Protein 2XHS (pdb70)

Structure (mmCIF, N/CA/C/O backbone):
data_2XHS
#
_entry.id   2XHS
#
_cell.length_a   97.931
_cell.length_b   97.931
_cell.length_c   123.466
_cell.angle_alpha   90.00
_cell.angle_beta   90.00
_cell.angle_gamma   120.00
#
_symmetry.space_group_name_H-M   'P 31 2 1'
#
loop_
_entity.id
_entity.type
_entity.pdbx_description
1 polymer 'NUCLEAR HORMONE RECEPTOR FTZ-F1'
2 polymer 'SEGMENTATION PROTEIN FUSHI TARAZU'
3 water water
#
loop_
_atom_site.group_PDB
_atom_site.id
_atom_site.type_symbol
_atom_site.label_atom_id
_atom_site.label_alt_id
_atom_site.label_comp_id
_atom_site.label_asym_id
_atom_site.label_entity_id
_atom_site.label_seq_id
_atom_site.pdbx_PDB_ins_code
_atom_site.Cartn_x
_atom_site.Cartn_y
_atom_site.Cartn_z
_atom_site.occupancy
_atom_site.B_iso_or_equiv
_atom_site.auth_seq_id
_atom_site.auth_comp_id
_atom_site.auth_asym_id
_atom_site.auth_atom_id
_atom_site.pdbx_PDB_model_num
ATOM 1 N N . GLY A 1 1 ? 42.015 1.435 35.668 1.00 58.46 783 GLY A N 1
ATOM 2 C CA . GLY A 1 1 ? 42.033 2.516 34.700 1.00 57.46 783 GLY A CA 1
ATOM 3 C C . GLY A 1 1 ? 42.067 3.850 35.379 1.00 55.03 783 GLY A C 1
ATOM 4 O O . GLY A 1 1 ? 42.634 4.781 34.879 1.00 55.40 783 GLY A O 1
ATOM 5 N N . SER A 1 2 ? 41.406 3.925 36.513 1.00 52.22 784 SER A N 1
ATOM 6 C CA . SER A 1 2 ? 41.440 5.096 37.329 1.00 49.59 784 SER A CA 1
ATOM 7 C C . SER A 1 2 ? 42.825 5.316 37.877 1.00 49.19 784 SER A C 1
ATOM 8 O O . SER A 1 2 ? 43.345 6.399 37.829 1.00 48.99 784 SER A O 1
ATOM 11 N N . HIS A 1 3 ? 43.419 4.254 38.384 1.00 47.50 785 HIS A N 1
ATOM 12 C CA . HIS A 1 3 ? 44.762 4.273 38.901 1.00 46.42 785 HIS A CA 1
ATOM 13 C C . HIS A 1 3 ? 45.718 3.959 37.791 1.00 47.99 785 HIS A C 1
ATOM 14 O O . HIS A 1 3 ? 46.897 3.839 37.991 1.00 46.92 785 HIS A O 1
ATOM 29 N N . LEU A 1 5 ? 46.595 4.590 33.373 1.00 51.08 787 LEU A N 1
ATOM 30 C CA . LEU A 1 5 ? 46.441 5.493 32.270 1.00 50.61 787 LEU A CA 1
ATOM 31 C C . LEU A 1 5 ? 45.422 4.949 31.304 1.00 52.80 787 LEU A C 1
ATOM 32 O O . LEU A 1 5 ? 45.343 3.765 31.094 1.00 53.10 787 LEU A O 1
ATOM 37 N N . GLU A 1 6 ? 44.639 5.840 30.729 1.00 54.82 788 GLU A N 1
ATOM 38 C CA . GLU A 1 6 ? 43.509 5.470 29.918 1.00 56.62 788 GLU A CA 1
ATOM 39 C C . GLU A 1 6 ? 43.786 4.821 28.576 1.00 58.15 788 GLU A C 1
ATOM 40 O O . GLU A 1 6 ? 43.359 3.698 28.329 1.00 60.26 788 GLU A O 1
ATOM 46 N N . ASP A 1 7 ? 44.483 5.491 27.695 1.00 56.87 789 ASP A N 1
ATOM 47 C CA . ASP A 1 7 ? 44.686 4.885 26.412 1.00 57.18 789 ASP A CA 1
ATOM 48 C C . ASP A 1 7 ? 46.137 4.929 26.080 1.00 56.34 789 ASP A C 1
ATOM 49 O O . ASP A 1 7 ? 46.560 5.626 25.207 1.00 57.53 789 ASP A O 1
ATOM 54 N N . PRO A 1 8 ? 46.898 4.084 26.752 1.00 54.65 790 PRO A N 1
ATOM 55 C CA . PRO A 1 8 ? 48.333 4.271 26.880 1.00 53.65 790 PRO A CA 1
ATOM 56 C C . PRO A 1 8 ? 48.852 4.475 25.488 1.00 53.32 790 PRO A C 1
ATOM 57 O O . PRO A 1 8 ? 49.875 5.133 25.297 1.00 55.09 790 PRO A O 1
ATOM 61 N N . LEU A 1 9 ? 48.153 3.917 24.515 1.00 52.03 791 LEU A N 1
ATOM 62 C CA . LEU A 1 9 ? 48.601 4.079 23.163 1.00 52.73 791 LEU A CA 1
ATOM 63 C C . LEU A 1 9 ? 48.590 5.527 22.765 1.00 53.17 791 LEU A C 1
ATOM 64 O O . LEU A 1 9 ? 49.388 5.961 21.986 1.00 53.44 791 LEU A O 1
ATOM 69 N N . ARG A 1 10 ? 47.666 6.271 23.298 1.00 53.77 792 ARG A N 1
ATOM 70 C CA . ARG A 1 10 ? 47.529 7.663 22.953 1.00 53.17 792 ARG A CA 1
ATOM 71 C C . ARG A 1 10 ? 48.070 8.692 23.919 1.00 52.11 792 ARG A C 1
ATOM 72 O O . ARG A 1 10 ? 47.740 9.824 23.812 1.00 53.12 792 ARG A O 1
ATOM 80 N N . VAL A 1 11 ? 48.882 8.302 24.863 1.00 50.37 793 VAL A N 1
ATOM 81 C CA . VAL A 1 11 ? 49.421 9.194 25.856 1.00 49.83 793 VAL A CA 1
ATOM 82 C C . VAL A 1 11 ? 50.787 9.722 25.502 1.00 50.10 793 VAL A C 1
ATOM 83 O O . VAL A 1 11 ? 51.577 9.041 24.912 1.00 51.11 793 VAL A O 1
ATOM 87 N N . SER A 1 12 ? 51.061 10.953 25.881 1.00 50.26 794 SER A N 1
ATOM 88 C CA . SER A 1 12 ? 52.341 11.546 25.626 1.00 50.62 794 SER A CA 1
ATOM 89 C C . SER A 1 12 ? 53.369 10.911 26.469 1.00 50.96 794 SER A C 1
ATOM 90 O O . SER A 1 12 ? 53.091 10.362 27.481 1.00 51.61 794 SER A O 1
ATOM 93 N N . PRO A 1 13 ? 54.580 10.984 26.004 1.00 51.76 795 PRO A N 1
ATOM 94 C CA . PRO A 1 13 ? 55.720 10.441 26.688 1.00 52.35 795 PRO A CA 1
ATOM 95 C C . PRO A 1 13 ? 55.953 11.143 27.980 1.00 53.76 795 PRO A C 1
ATOM 96 O O . PRO A 1 13 ? 56.410 10.543 28.916 1.00 55.08 795 PRO A O 1
ATOM 108 N N . ILE A 1 15 ? 53.924 12.501 30.021 1.00 48.92 797 ILE A N 1
ATOM 109 C CA . ILE A 1 15 ? 53.026 11.967 30.993 1.00 46.41 797 ILE A CA 1
ATOM 110 C C . ILE A 1 15 ? 53.361 10.579 31.424 1.00 45.86 797 ILE A C 1
ATOM 111 O O . ILE A 1 15 ? 53.182 10.215 32.549 1.00 45.80 797 ILE A O 1
ATOM 116 N N . ARG A 1 16 ? 53.831 9.778 30.509 1.00 45.74 798 ARG A N 1
ATOM 117 C CA . ARG A 1 16 ? 54.186 8.456 30.859 1.00 46.13 798 ARG A CA 1
ATOM 118 C C . ARG A 1 16 ? 55.299 8.560 31.824 1.00 47.52 798 ARG A C 1
ATOM 119 O O . ARG A 1 16 ? 55.374 7.812 32.751 1.00 47.95 798 ARG A O 1
ATOM 127 N N . GLU A 1 17 ? 56.207 9.471 31.564 1.00 48.84 799 GLU A N 1
ATOM 128 C CA . GLU A 1 17 ? 57.363 9.680 32.405 1.00 51.52 799 GLU A CA 1
ATOM 129 C C . GLU A 1 17 ? 57.022 10.162 33.774 1.00 50.89 799 GLU A C 1
ATOM 130 O O . GLU A 1 17 ? 57.680 9.846 34.714 1.00 50.87 799 GLU A O 1
ATOM 136 N N . PHE A 1 18 ? 56.013 10.991 33.863 1.00 50.26 800 PHE A N 1
ATOM 137 C CA . PHE A 1 18 ? 55.517 11.442 35.115 1.00 49.73 800 PHE A CA 1
ATOM 138 C C . PHE A 1 18 ? 54.942 10.311 35.894 1.00 50.21 800 PHE A C 1
ATOM 139 O O . PHE A 1 18 ? 55.108 10.212 37.064 1.00 50.71 800 PHE A O 1
ATOM 147 N N . VAL A 1 19 ? 54.223 9.450 35.244 1.00 50.70 801 VAL A N 1
ATOM 148 C CA . VAL A 1 19 ? 53.636 8.383 35.988 1.00 51.73 801 VAL A CA 1
ATOM 149 C C . VAL A 1 19 ? 54.683 7.425 36.448 1.00 54.40 801 VAL A C 1
ATOM 150 O O . VAL A 1 19 ? 54.445 6.589 37.262 1.00 55.49 801 VAL A O 1
ATOM 154 N N . GLN A 1 20 ? 55.842 7.533 35.856 1.00 57.77 802 GLN A N 1
ATOM 155 C CA . GLN A 1 20 ? 56.983 6.733 36.190 1.00 60.75 802 GLN A CA 1
ATOM 156 C C . GLN A 1 20 ? 57.486 7.023 37.558 1.00 61.37 802 GLN A C 1
ATOM 157 O O . GLN A 1 20 ? 58.001 6.180 38.239 1.00 62.48 802 GLN A O 1
ATOM 163 N N . SER A 1 21 ? 57.335 8.260 37.944 1.00 61.78 803 SER A N 1
ATOM 164 C CA . SER A 1 21 ? 57.916 8.770 39.139 1.00 62.13 803 SER A CA 1
ATOM 165 C C . SER A 1 21 ? 57.104 8.466 40.342 1.00 61.96 803 SER A C 1
ATOM 166 O O . SER A 1 21 ? 57.488 8.757 41.437 1.00 62.65 803 SER A O 1
ATOM 169 N N . ILE A 1 22 ? 55.988 7.817 40.150 1.00 61.94 804 ILE A N 1
ATOM 170 C CA . ILE A 1 22 ? 55.150 7.503 41.260 1.00 61.54 804 ILE A CA 1
ATOM 171 C C . ILE A 1 22 ? 55.236 6.054 41.613 1.00 62.77 804 ILE A C 1
ATOM 172 O O . ILE A 1 22 ? 55.013 5.209 40.787 1.00 63.99 804 ILE A O 1
ATOM 177 N N . ASP A 1 23 ? 55.559 5.753 42.855 1.00 63.42 805 ASP A N 1
ATOM 178 C CA . ASP A 1 23 ? 55.431 4.406 43.323 1.00 63.79 805 ASP A CA 1
ATOM 179 C C . ASP A 1 23 ? 54.403 4.452 44.412 1.00 63.02 805 ASP A C 1
ATOM 180 O O . ASP A 1 23 ? 54.707 4.788 45.512 1.00 63.23 805 ASP A O 1
ATOM 185 N N . ASP A 1 24 ? 53.171 4.120 44.090 1.00 62.50 806 ASP A N 1
ATOM 186 C CA . ASP A 1 24 ? 52.116 4.115 45.059 1.00 62.04 806 ASP A CA 1
ATOM 187 C C . ASP A 1 24 ? 52.448 3.092 46.085 1.00 62.96 806 ASP A C 1
ATOM 188 O O . ASP A 1 24 ? 52.159 3.248 47.237 1.00 63.67 806 ASP A O 1
ATOM 193 N N . ARG A 1 25 ? 53.040 2.006 45.661 1.00 64.15 807 ARG A N 1
ATOM 194 C CA . ARG A 1 25 ? 53.282 0.936 46.587 1.00 65.64 807 ARG A CA 1
ATOM 195 C C . ARG A 1 25 ? 54.187 1.332 47.711 1.00 63.75 807 ARG A C 1
ATOM 196 O O . ARG A 1 25 ? 53.983 0.952 48.843 1.00 62.33 807 ARG A O 1
ATOM 204 N N . GLU A 1 26 ? 55.210 2.073 47.377 1.00 62.54 808 GLU A N 1
ATOM 205 C CA . GLU A 1 26 ? 56.156 2.497 48.352 1.00 62.56 808 GLU A CA 1
ATOM 206 C C . GLU A 1 26 ? 55.474 3.381 49.349 1.00 61.54 808 GLU A C 1
ATOM 207 O O . GLU A 1 26 ? 55.761 3.345 50.520 1.00 62.19 808 GLU A O 1
ATOM 213 N N . TRP A 1 27 ? 54.571 4.203 48.874 1.00 59.81 809 TRP A N 1
ATOM 214 C CA . TRP A 1 27 ? 53.890 5.096 49.755 1.00 58.39 809 TRP A CA 1
ATOM 215 C C . TRP A 1 27 ? 53.074 4.398 50.779 1.00 57.58 809 TRP A C 1
ATOM 216 O O . TRP A 1 27 ? 53.137 4.721 51.919 1.00 57.49 809 TRP A O 1
ATOM 227 N N . GLN A 1 28 ? 52.242 3.476 50.367 1.00 56.84 810 GLN A N 1
ATOM 228 C CA . GLN A 1 28 ? 51.470 2.712 51.309 1.00 57.10 810 GLN A CA 1
ATOM 229 C C . GLN A 1 28 ? 52.366 1.855 52.156 1.00 56.11 810 GLN A C 1
ATOM 230 O O . GLN A 1 28 ? 52.104 1.637 53.304 1.00 55.85 810 GLN A O 1
ATOM 236 N N . THR A 1 29 ? 53.416 1.323 51.578 1.00 54.65 811 THR A N 1
ATOM 237 C CA . THR A 1 29 ? 54.275 0.492 52.364 1.00 55.33 811 THR A CA 1
ATOM 238 C C . THR A 1 29 ? 54.913 1.277 53.451 1.00 55.56 811 THR A C 1
ATOM 239 O O . THR A 1 29 ? 54.958 0.864 54.577 1.00 55.43 811 THR A O 1
ATOM 243 N N . GLN A 1 30 ? 55.424 2.425 53.091 1.00 56.01 812 GLN A N 1
ATOM 244 C CA . GLN A 1 30 ? 56.085 3.257 54.032 1.00 56.65 812 GLN A CA 1
ATOM 245 C C . GLN A 1 30 ? 55.121 3.641 55.080 1.00 54.89 812 GLN A C 1
ATOM 246 O O . GLN A 1 30 ? 55.488 3.828 56.194 1.00 55.40 812 GLN A O 1
ATOM 252 N N . LEU A 1 31 ? 53.884 3.843 54.714 1.00 53.75 813 LEU A N 1
ATOM 253 C CA . LEU A 1 31 ? 52.950 4.308 55.688 1.00 52.93 813 LEU A CA 1
ATOM 254 C C . LEU A 1 31 ? 52.653 3.348 56.789 1.00 52.36 813 LEU A C 1
ATOM 255 O O . LEU A 1 31 ? 52.717 3.693 57.930 1.00 51.80 813 LEU A O 1
ATOM 260 N N . PHE A 1 32 ? 52.252 2.153 56.441 1.00 52.16 814 PHE A N 1
ATOM 261 C CA . PHE A 1 32 ? 51.949 1.158 57.430 1.00 51.41 814 PHE A CA 1
ATOM 262 C C . PHE A 1 32 ? 53.172 0.678 58.155 1.00 51.23 814 PHE A C 1
ATOM 263 O O . PHE A 1 32 ? 53.104 0.231 59.265 1.00 50.82 814 PHE A O 1
ATOM 271 N N . ALA A 1 33 ? 54.311 0.769 57.517 1.00 51.31 815 ALA A N 1
ATOM 272 C CA . ALA A 1 33 ? 55.521 0.357 58.168 1.00 51.83 815 ALA A CA 1
ATOM 273 C C . ALA A 1 33 ? 55.828 1.208 59.362 1.00 52.85 815 ALA A C 1
ATOM 274 O O . ALA A 1 33 ? 56.209 0.715 60.385 1.00 53.76 815 ALA A O 1
ATOM 276 N N . LEU A 1 34 ? 55.719 2.512 59.203 1.00 53.37 816 LEU A N 1
ATOM 277 C CA . LEU A 1 34 ? 55.944 3.430 60.284 1.00 52.57 816 LEU A CA 1
ATOM 278 C C . LEU A 1 34 ? 54.885 3.208 61.313 1.00 53.13 816 LEU A C 1
ATOM 279 O O . LEU A 1 34 ? 55.147 3.134 62.479 1.00 53.50 816 LEU A O 1
ATOM 284 N N . LEU A 1 35 ? 53.664 3.054 60.872 1.00 53.64 817 LEU A N 1
ATOM 285 C CA . LEU A 1 35 ? 52.589 2.900 61.811 1.00 54.08 817 LEU A CA 1
ATOM 286 C C . LEU A 1 35 ? 52.796 1.670 62.629 1.00 55.85 817 LEU A C 1
ATOM 287 O O . LEU A 1 35 ? 52.520 1.665 63.791 1.00 56.83 817 LEU A O 1
ATOM 292 N N . GLN A 1 36 ? 53.227 0.589 62.021 1.00 57.63 818 GLN A N 1
ATOM 293 C CA . GLN A 1 36 ? 53.494 -0.588 62.805 1.00 58.79 818 GLN A CA 1
ATOM 294 C C . GLN A 1 36 ? 54.647 -0.381 63.719 1.00 58.89 818 GLN A C 1
ATOM 295 O O . GLN A 1 36 ? 54.579 -0.645 64.872 1.00 58.64 818 GLN A O 1
ATOM 301 N N . LYS A 1 37 ? 55.722 0.141 63.210 1.00 60.24 819 LYS A N 1
ATOM 302 C CA . LYS A 1 37 ? 56.876 0.309 64.044 1.00 61.46 819 LYS A CA 1
ATOM 303 C C . LYS A 1 37 ? 56.606 1.227 65.190 1.00 62.27 819 LYS A C 1
ATOM 304 O O . LYS A 1 37 ? 57.113 1.036 66.261 1.00 63.31 819 LYS A O 1
A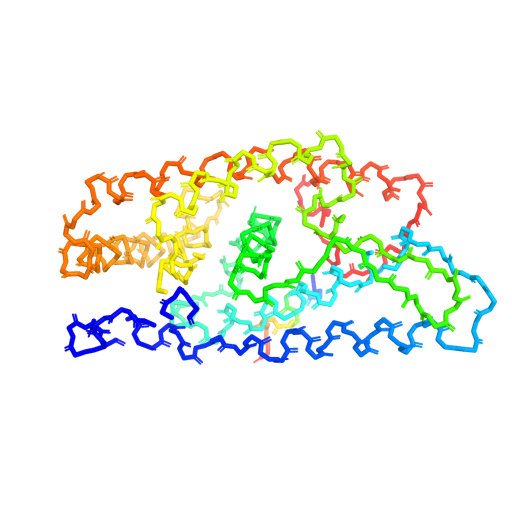TOM 310 N N . GLN A 1 38 ? 55.834 2.257 64.965 1.00 62.92 820 GLN A N 1
ATOM 311 C CA . GLN A 1 38 ? 55.590 3.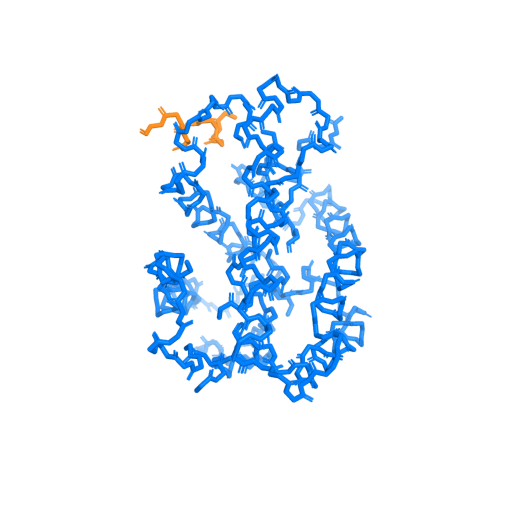190 66.025 1.00 64.54 820 GLN A CA 1
ATOM 312 C C . GLN A 1 38 ? 54.682 2.685 67.086 1.00 67.04 820 GLN A C 1
ATOM 313 O O . GLN A 1 38 ? 54.592 3.261 68.126 1.00 66.59 820 GLN A O 1
ATOM 319 N N . THR A 1 39 ? 53.945 1.640 66.813 1.00 70.92 821 THR A N 1
ATOM 320 C CA . THR A 1 39 ? 52.951 1.247 67.764 1.00 75.19 821 THR A CA 1
ATOM 321 C C . THR A 1 39 ? 53.095 -0.110 68.401 1.00 77.83 821 THR A C 1
ATOM 322 O O . THR A 1 39 ? 52.551 -0.351 69.451 1.00 78.63 821 THR A O 1
ATOM 326 N N . TYR A 1 40 ? 53.795 -1.024 67.775 1.00 81.18 822 TYR A N 1
ATOM 327 C CA . TYR A 1 40 ? 53.856 -2.339 68.367 1.00 84.75 822 TYR A CA 1
ATOM 328 C C . TYR A 1 40 ? 54.581 -2.301 69.687 1.00 85.78 822 TYR A C 1
ATOM 329 O O . TYR A 1 40 ? 55.509 -1.543 69.881 1.00 86.37 822 TYR A O 1
ATOM 338 N N . ASN A 1 41 ? 54.112 -3.100 70.621 1.00 86.47 823 ASN A N 1
ATOM 339 C CA . ASN A 1 41 ? 54.700 -3.125 71.932 1.00 87.09 823 ASN A CA 1
ATOM 340 C C . ASN A 1 41 ? 54.631 -1.798 72.639 1.00 86.20 823 ASN A C 1
ATOM 341 O O . ASN A 1 41 ? 55.517 -1.469 73.389 1.00 86.86 823 ASN A O 1
ATOM 346 N N . GLN A 1 42 ? 53.608 -1.016 72.383 1.00 85.06 824 GLN A N 1
ATOM 347 C CA . GLN A 1 42 ? 53.469 0.228 73.096 1.00 84.08 824 GLN A CA 1
ATOM 348 C C . GLN A 1 42 ? 52.089 0.301 73.654 1.00 83.15 824 GLN A C 1
ATOM 349 O O . GLN A 1 42 ? 51.155 0.110 72.949 1.00 83.69 824 GLN A O 1
ATOM 355 N N . VAL A 1 43 ? 51.939 0.557 74.929 1.00 81.83 825 VAL A N 1
ATOM 356 C CA . VAL A 1 43 ? 50.609 0.581 75.476 1.00 80.63 825 VAL A CA 1
ATOM 357 C C . VAL A 1 43 ? 49.737 1.678 74.911 1.00 79.46 825 VAL A C 1
ATOM 358 O O . VAL A 1 43 ? 48.612 1.452 74.558 1.00 79.52 825 VAL A O 1
ATOM 362 N N . GLU A 1 44 ? 50.227 2.895 74.882 1.00 77.74 826 GLU A N 1
ATOM 363 C CA . GLU A 1 44 ? 49.460 3.958 74.288 1.00 76.47 826 GLU A CA 1
ATOM 364 C C . GLU A 1 44 ? 50.395 4.950 73.702 1.00 74.95 826 GLU A C 1
ATOM 365 O O . GLU A 1 44 ? 51.508 5.080 74.156 1.00 75.46 826 GLU A O 1
ATOM 371 N N . VAL A 1 45 ? 49.927 5.651 72.689 1.00 71.65 827 VAL A N 1
ATOM 372 C CA . VAL A 1 45 ? 50.726 6.584 71.961 1.00 68.25 827 VAL A CA 1
ATOM 373 C C . VAL A 1 45 ? 49.876 7.789 71.751 1.00 66.03 827 VAL A C 1
ATOM 374 O O . VAL A 1 45 ? 48.688 7.706 71.892 1.00 65.67 827 VAL A O 1
ATOM 378 N N . ASP A 1 46 ? 50.484 8.917 71.433 1.00 63.61 828 ASP A N 1
ATOM 379 C CA . ASP A 1 46 ? 49.725 10.114 71.211 1.00 61.16 828 ASP A CA 1
ATOM 380 C C . ASP A 1 46 ? 49.417 10.059 69.774 1.00 58.52 828 ASP A C 1
ATOM 381 O O . ASP A 1 46 ? 50.291 10.075 68.953 1.00 57.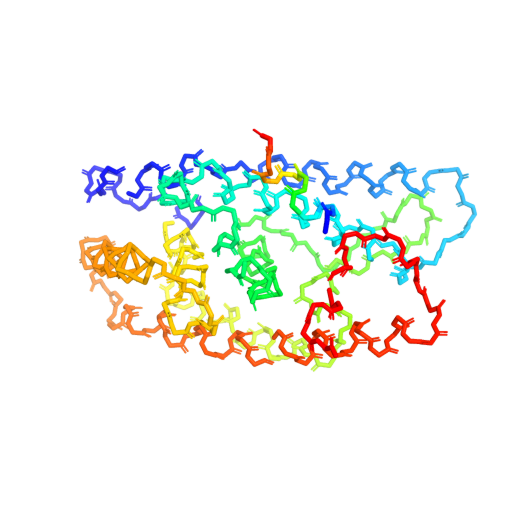44 828 ASP A O 1
ATOM 386 N N . LEU A 1 47 ? 48.147 9.941 69.476 1.00 55.28 829 LEU A N 1
ATOM 387 C CA . LEU A 1 47 ? 47.717 9.810 68.121 1.00 52.20 829 LEU A CA 1
ATOM 388 C C . LEU A 1 47 ? 48.013 11.027 67.314 0.84 51.33 829 LEU A C 1
ATOM 389 O O . LEU A 1 47 ? 48.306 10.917 66.158 0.32 50.48 829 LEU A O 1
ATOM 394 N N . PHE A 1 48 ? 47.905 12.197 67.906 1.00 51.48 830 PHE A N 1
ATOM 395 C CA . PHE A 1 48 ? 48.204 13.385 67.169 1.00 50.99 830 PHE A CA 1
ATOM 396 C C . PHE A 1 48 ? 49.639 13.397 66.803 1.00 51.08 830 PHE A C 1
ATOM 397 O O . PHE A 1 48 ? 49.989 13.733 65.722 1.00 51.45 830 PHE A O 1
ATOM 405 N N . GLU A 1 49 ? 50.493 13.011 67.710 1.00 50.69 831 GLU A N 1
ATOM 406 C CA . GLU A 1 49 ? 51.896 13.020 67.406 1.00 51.55 831 GLU A CA 1
ATOM 407 C C . GLU A 1 49 ? 52.223 12.101 66.283 1.00 51.93 831 GLU A C 1
ATOM 408 O O . GLU A 1 49 ? 53.101 12.378 65.517 1.00 53.17 831 GLU A O 1
ATOM 414 N N . LEU A 1 50 ? 51.549 10.972 66.235 1.00 51.37 832 LEU A N 1
ATOM 415 C CA . LEU A 1 50 ? 51.768 9.964 65.226 1.00 50.09 832 LEU A CA 1
ATOM 416 C C . LEU A 1 50 ? 51.420 10.468 63.864 1.00 50.12 832 LEU A C 1
ATOM 417 O O . LEU A 1 50 ? 52.127 10.264 62.922 1.00 50.43 832 LEU A O 1
ATOM 430 N N . CYS A 1 52 ? 51.563 13.331 62.872 1.00 47.43 834 CYS A N 1
ATOM 431 C CA . CYS A 1 52 ? 52.640 14.227 62.536 1.00 46.82 834 CYS A CA 1
ATOM 432 C C . CYS A 1 52 ? 53.845 13.492 62.071 1.00 46.99 834 CYS A C 1
ATOM 433 O O . CYS A 1 52 ? 54.589 13.985 61.267 1.00 47.66 834 CYS A O 1
ATOM 436 N N . LYS A 1 53 ? 54.072 12.328 62.634 1.00 46.12 835 LYS A N 1
ATOM 437 C CA . LYS A 1 53 ? 55.183 11.519 62.242 1.00 44.95 835 LYS A CA 1
ATOM 438 C C . LYS A 1 53 ? 55.038 11.069 60.837 1.00 43.94 835 LYS A C 1
ATOM 439 O O . LYS A 1 53 ? 55.980 10.995 60.102 1.00 43.22 835 LYS A O 1
ATOM 445 N N . VAL A 1 54 ? 53.826 10.710 60.485 1.00 43.65 836 VAL A N 1
ATOM 446 C CA . VAL A 1 54 ? 53.518 10.266 59.161 1.00 42.58 836 VAL A CA 1
ATOM 447 C C . VAL A 1 54 ? 53.717 11.379 58.202 1.00 42.62 836 VAL A C 1
ATOM 448 O O . VAL A 1 54 ? 54.332 11.215 57.195 1.00 43.81 836 VAL A O 1
ATOM 452 N N . LEU A 1 55 ? 53.203 12.534 58.541 1.00 42.09 837 LEU A N 1
ATOM 453 C CA . LEU A 1 55 ? 53.318 13.697 57.718 1.00 42.52 837 LEU A CA 1
ATOM 454 C C . LEU A 1 55 ? 54.740 14.089 57.550 1.00 43.41 837 LEU A C 1
ATOM 455 O O . LEU A 1 55 ? 55.149 14.501 56.513 1.00 43.30 837 LEU A O 1
ATOM 460 N N . ASP A 1 56 ? 55.510 13.959 58.594 1.00 45.04 838 ASP A N 1
ATOM 461 C CA . ASP A 1 56 ? 56.884 14.295 58.487 1.00 47.79 838 ASP A CA 1
ATOM 462 C C . ASP A 1 56 ? 57.511 13.410 57.460 1.00 48.79 838 ASP A C 1
ATOM 463 O O . ASP A 1 56 ? 58.242 13.850 56.629 1.00 51.02 838 ASP A O 1
ATOM 468 N N . GLN A 1 57 ? 57.229 12.140 57.512 1.00 49.56 839 GLN A N 1
ATOM 469 C CA . GLN A 1 57 ? 57.810 11.227 56.575 1.00 50.36 839 GLN A CA 1
ATOM 470 C C . GLN A 1 57 ? 57.371 11.560 55.193 1.00 49.30 839 GLN A C 1
ATOM 471 O O . GLN A 1 57 ? 58.110 11.465 54.264 1.00 49.36 839 GLN A O 1
ATOM 477 N N . ASN A 1 58 ? 56.130 11.946 55.061 1.00 48.44 840 ASN A N 1
ATOM 478 C CA . ASN A 1 58 ? 55.574 12.215 53.770 1.00 47.13 840 ASN A CA 1
ATOM 479 C C . ASN A 1 58 ? 56.318 13.318 53.140 1.00 46.40 840 ASN A C 1
ATOM 480 O O . ASN A 1 58 ? 56.565 13.329 51.972 1.00 46.17 840 ASN A O 1
ATOM 485 N N . LEU A 1 59 ? 56.669 14.276 53.947 1.00 45.67 841 LEU A N 1
ATOM 486 C CA . LEU A 1 59 ? 57.358 15.418 53.453 1.00 44.80 841 LEU A CA 1
ATOM 487 C C . LEU A 1 59 ? 58.672 15.038 52.888 1.00 45.79 841 LEU A C 1
ATOM 488 O O . LEU A 1 59 ? 59.075 15.556 51.901 1.00 45.45 841 LEU A O 1
ATOM 493 N N . PHE A 1 60 ? 59.363 14.134 53.528 1.00 47.71 842 PHE A N 1
ATOM 494 C CA . PHE A 1 60 ? 60.651 13.743 53.057 1.00 49.86 842 PHE A CA 1
ATOM 495 C C . PHE A 1 60 ? 60.514 13.134 51.718 1.00 50.63 842 PHE A C 1
ATOM 496 O O . PHE A 1 60 ? 61.292 13.369 50.837 1.00 51.96 842 PHE A O 1
ATOM 504 N N . SER A 1 61 ? 59.532 12.286 51.586 1.00 50.41 843 SER A N 1
ATOM 505 C CA . SER A 1 61 ? 59.288 11.642 50.334 1.00 51.31 843 SER A CA 1
ATOM 506 C C . SER A 1 61 ? 58.886 12.642 49.297 1.00 49.61 843 SER A C 1
ATOM 507 O O . SER A 1 61 ? 59.182 12.500 48.154 1.00 50.52 843 SER A O 1
ATOM 510 N N . GLN A 1 62 ? 58.176 13.657 49.713 1.00 48.92 844 GLN A N 1
ATOM 511 C CA . GLN A 1 62 ? 57.742 14.685 48.809 1.00 47.64 844 GLN A CA 1
ATOM 512 C C . GLN A 1 62 ? 58.905 15.411 48.234 1.00 46.05 844 GLN A C 1
ATOM 513 O O . GLN A 1 62 ? 58.955 15.711 47.085 1.00 45.10 844 GLN A O 1
ATOM 519 N N . VAL A 1 63 ? 59.841 15.720 49.084 1.00 45.56 845 VAL A N 1
ATOM 520 C CA . VAL A 1 63 ? 61.041 16.376 48.675 1.00 45.19 845 VAL A CA 1
ATOM 521 C C . VAL A 1 63 ? 61.827 15.495 47.768 1.00 45.75 845 VAL A C 1
ATOM 522 O O . VAL A 1 63 ? 62.406 15.937 46.831 1.00 45.94 845 VAL A O 1
ATOM 526 N N . ASP A 1 64 ? 61.875 14.226 48.066 1.00 46.53 846 ASP A N 1
ATOM 527 C CA . ASP A 1 64 ? 62.647 13.345 47.252 1.00 48.04 846 ASP A CA 1
ATOM 528 C C . ASP A 1 64 ? 62.088 13.315 45.875 1.00 47.77 846 ASP A C 1
ATOM 529 O O . ASP A 1 64 ? 62.809 13.246 44.929 1.00 48.86 846 ASP A O 1
ATOM 534 N N . TRP A 1 65 ? 60.782 13.333 45.762 1.00 46.74 847 TRP A N 1
ATOM 535 C CA . TRP A 1 65 ? 60.141 13.284 44.480 1.00 44.89 847 TRP A CA 1
ATOM 536 C C . TRP A 1 65 ? 60.432 14.478 43.638 1.00 44.25 847 TRP A C 1
ATOM 537 O O . TRP A 1 65 ? 60.688 14.358 42.490 1.00 44.52 847 TRP A O 1
ATOM 548 N N . ALA A 1 66 ? 60.321 15.644 44.219 1.00 44.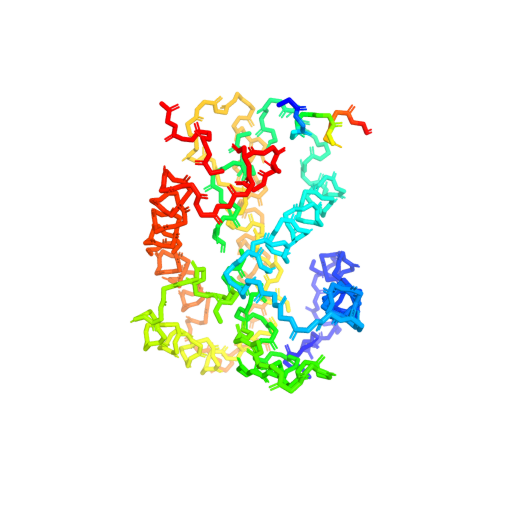48 848 ALA A N 1
ATOM 549 C CA . ALA A 1 66 ? 60.515 16.888 43.526 1.00 45.53 848 ALA A CA 1
ATOM 550 C C . ALA A 1 66 ? 61.924 17.012 43.061 1.00 46.16 848 ALA A C 1
ATOM 551 O O . ALA A 1 66 ? 62.231 17.567 42.038 1.00 44.84 848 ALA A O 1
ATOM 553 N N . ARG A 1 67 ? 62.796 16.476 43.864 1.00 47.74 849 ARG A N 1
ATOM 554 C CA . ARG A 1 67 ? 64.180 16.573 43.595 1.00 50.87 849 ARG A CA 1
ATOM 555 C C . ARG A 1 67 ? 64.555 15.908 42.321 1.00 51.80 849 ARG A C 1
ATOM 556 O O . ARG A 1 67 ? 65.356 16.405 41.589 1.00 52.17 849 ARG A O 1
ATOM 564 N N . ASN A 1 68 ? 63.969 14.766 42.064 1.00 54.21 850 ASN A N 1
ATOM 565 C CA . ASN A 1 68 ? 64.298 13.971 40.920 1.00 56.29 850 ASN A CA 1
ATOM 566 C C . ASN A 1 68 ? 63.477 14.347 39.754 1.00 57.71 850 ASN A C 1
ATOM 567 O O . ASN A 1 68 ? 63.580 13.782 38.704 1.00 58.01 850 ASN A O 1
ATOM 572 N N . THR A 1 69 ? 62.665 15.350 39.952 1.00 59.86 851 THR A N 1
ATOM 573 C CA . THR A 1 69 ? 61.818 15.871 38.926 1.00 62.00 851 THR A CA 1
ATOM 574 C C . THR A 1 69 ? 62.592 16.507 37.829 1.00 63.58 851 THR A C 1
ATOM 575 O O . THR A 1 69 ? 63.629 17.099 38.028 1.00 63.91 851 THR A O 1
ATOM 579 N N . VAL A 1 70 ? 62.067 16.396 36.637 1.00 65.82 852 VAL A N 1
ATOM 580 C CA . VAL A 1 70 ? 62.786 16.890 35.508 1.00 68.18 852 VAL A CA 1
ATOM 581 C C . VAL A 1 70 ? 62.983 18.372 35.620 1.00 69.38 852 VAL A C 1
ATOM 582 O O . VAL A 1 70 ? 64.035 18.881 35.306 1.00 70.27 852 VAL A O 1
ATOM 586 N N . PHE A 1 71 ? 61.950 19.084 36.008 1.00 69.76 853 PHE A N 1
ATOM 587 C CA . PHE A 1 71 ? 62.030 20.519 36.133 1.00 71.03 853 PHE A CA 1
ATOM 588 C C . PHE A 1 71 ? 62.899 21.070 37.226 1.00 70.95 853 PHE A C 1
ATOM 589 O O . PHE A 1 71 ? 63.555 22.062 37.065 1.00 71.02 853 PHE A O 1
ATOM 597 N N . PHE A 1 72 ? 62.873 20.426 38.366 1.00 70.36 854 PHE A N 1
ATOM 598 C CA . PHE A 1 72 ? 63.651 20.866 39.483 1.00 69.72 854 PHE A CA 1
ATOM 599 C C . PHE A 1 72 ? 65.092 20.781 39.158 1.00 71.10 854 PHE A C 1
ATOM 600 O O . PHE A 1 72 ? 65.875 21.556 39.615 1.00 71.91 854 PHE A O 1
ATOM 608 N N . LYS A 1 73 ? 65.445 19.847 38.318 1.00 72.59 855 LYS A N 1
ATOM 609 C CA . LYS A 1 73 ? 66.827 19.592 38.065 1.00 74.81 855 LYS A CA 1
ATOM 610 C C . LYS A 1 73 ? 67.467 20.854 37.562 1.00 74.75 855 LYS A C 1
ATOM 611 O O . LYS A 1 73 ? 68.623 21.127 37.821 1.00 75.65 855 LYS A O 1
ATOM 617 N N . ASP A 1 74 ? 66.696 21.649 36.867 1.00 73.91 856 ASP A N 1
ATOM 618 C CA . ASP A 1 74 ? 67.209 22.821 36.224 1.00 73.25 856 ASP A CA 1
ATOM 619 C C . ASP A 1 74 ? 67.098 23.978 37.140 1.00 72.43 856 ASP A C 1
ATOM 620 O O . ASP A 1 74 ? 67.216 25.105 36.738 1.00 73.20 856 ASP A O 1
ATOM 625 N N . LEU A 1 75 ? 66.907 23.695 38.401 1.00 70.72 857 LEU A N 1
ATOM 626 C CA . LEU A 1 75 ? 66.634 24.739 39.332 1.00 69.20 857 LEU A CA 1
ATOM 627 C C . LEU A 1 75 ? 67.597 24.766 40.464 1.00 69.47 857 LEU A C 1
ATOM 628 O O . LEU A 1 75 ? 68.095 23.747 40.889 1.00 68.02 857 LEU A O 1
ATOM 633 N N . LYS A 1 76 ? 67.845 25.959 40.963 1.00 69.96 858 LYS A N 1
ATOM 634 C CA . LYS A 1 76 ? 68.692 26.116 42.113 1.00 71.26 858 LYS A CA 1
ATOM 635 C C . LYS A 1 76 ? 67.969 25.865 43.400 1.00 69.78 858 LYS A C 1
ATOM 636 O O . LYS A 1 76 ? 66.783 26.015 43.506 1.00 70.33 858 LYS A O 1
ATOM 642 N N . VAL A 1 77 ? 68.721 25.499 44.400 1.00 67.88 859 VAL A N 1
ATOM 643 C CA . VAL A 1 77 ? 68.124 25.073 45.606 1.00 65.83 859 VAL A CA 1
ATOM 644 C C . VAL A 1 77 ? 67.301 26.139 46.198 1.00 65.45 859 VAL A C 1
ATOM 645 O O . VAL A 1 77 ? 66.254 25.884 46.702 1.00 66.64 859 VAL A O 1
ATOM 649 N N . ASP A 1 78 ? 67.747 27.361 46.141 1.00 64.75 860 ASP A N 1
ATOM 650 C CA . ASP A 1 78 ? 67.000 28.368 46.828 1.00 64.51 860 ASP A CA 1
ATOM 651 C C . ASP A 1 78 ? 65.640 28.412 46.245 1.00 62.71 860 ASP A C 1
ATOM 652 O O . ASP A 1 78 ? 64.679 28.580 46.938 1.00 61.67 860 ASP A O 1
ATOM 657 N N . ASP A 1 79 ? 65.574 28.316 44.941 1.00 61.21 861 ASP A N 1
ATOM 658 C CA . ASP A 1 79 ? 64.318 28.318 44.242 1.00 60.53 861 ASP A CA 1
ATOM 659 C C . ASP A 1 79 ? 63.478 27.096 44.524 1.00 58.89 861 ASP A C 1
ATOM 660 O O . ASP A 1 79 ? 62.292 27.179 44.678 1.00 58.04 861 ASP A O 1
ATOM 665 N N . GLN A 1 80 ? 64.109 25.947 44.562 1.00 56.96 862 GLN A N 1
ATOM 666 C CA . GLN A 1 80 ? 63.398 24.741 44.837 1.00 56.28 862 GLN A CA 1
ATOM 667 C C . GLN A 1 80 ? 62.833 24.796 46.208 1.00 56.15 862 GLN A C 1
ATOM 668 O O . GLN A 1 80 ? 61.748 24.381 46.435 1.00 55.74 862 GLN A O 1
ATOM 682 N N . LYS A 1 82 ? 61.865 27.302 47.916 1.00 54.48 864 LYS A N 1
ATOM 683 C CA . LYS A 1 82 ? 60.713 28.149 47.989 1.00 53.89 864 LYS A CA 1
ATOM 684 C C . LYS A 1 82 ? 59.472 27.526 47.441 1.00 51.40 864 LYS A C 1
ATOM 685 O O . LYS A 1 82 ? 58.406 27.748 47.937 1.00 50.03 864 LYS A O 1
ATOM 691 N N . LEU A 1 83 ? 59.610 26.790 46.364 1.00 49.59 865 LEU A N 1
ATOM 692 C CA . LEU A 1 83 ? 58.483 26.138 45.757 1.00 47.40 865 LEU A CA 1
ATOM 693 C C . LEU A 1 83 ? 57.901 25.087 46.629 1.00 46.64 865 LEU A C 1
ATOM 694 O O . LEU A 1 83 ? 56.724 24.973 46.734 1.00 46.78 865 LEU A O 1
ATOM 699 N N . LEU A 1 84 ? 58.753 24.283 47.211 1.00 45.36 866 LEU A N 1
ATOM 700 C CA . LEU A 1 84 ? 58.353 23.250 48.117 1.00 45.69 866 LEU A CA 1
ATOM 701 C C . LEU A 1 84 ? 57.736 23.803 49.359 1.00 46.94 866 LEU A C 1
ATOM 702 O O . LEU A 1 84 ? 56.805 23.267 49.868 1.00 48.02 866 LEU A O 1
ATOM 707 N N . GLN A 1 85 ? 58.280 24.883 49.863 1.00 47.43 867 GLN A N 1
ATOM 708 C CA . GLN A 1 85 ? 57.765 25.504 51.052 1.00 47.91 867 GLN A CA 1
ATOM 709 C C . GLN A 1 85 ? 56.387 26.002 50.857 1.00 48.40 867 GLN A C 1
ATOM 710 O O . GLN A 1 85 ? 55.619 26.028 51.764 1.00 49.11 867 GLN A O 1
ATOM 716 N N . HIS A 1 86 ? 56.095 26.490 49.677 1.00 49.26 868 HIS A N 1
ATOM 717 C CA . HIS A 1 86 ? 54.793 27.020 49.381 1.00 50.61 868 HIS A CA 1
ATOM 718 C C . HIS A 1 86 ? 53.657 26.046 49.352 1.00 51.25 868 HIS A C 1
ATOM 719 O O . HIS A 1 86 ? 52.586 26.324 49.824 1.00 53.62 868 HIS A O 1
ATOM 726 N N . SER A 1 87 ? 53.860 24.915 48.725 1.00 50.64 869 SER A N 1
ATOM 727 C CA . SER A 1 87 ? 52.779 24.001 48.540 1.00 49.43 869 SER A CA 1
ATOM 728 C C . SER A 1 87 ? 52.916 22.661 49.110 1.00 47.85 869 SER A C 1
ATOM 729 O O . SER A 1 87 ? 52.351 21.788 48.588 1.00 49.07 869 SER A O 1
ATOM 732 N N . TRP A 1 88 ? 53.658 22.450 50.160 1.00 45.73 870 TRP A N 1
ATOM 733 C CA . TRP A 1 88 ? 53.759 21.107 50.677 1.00 42.88 870 TRP A CA 1
ATOM 734 C C . TRP A 1 88 ? 52.438 20.640 51.166 1.00 41.70 870 TRP A C 1
ATOM 735 O O . TRP A 1 88 ? 52.094 19.515 51.028 1.00 41.73 870 TRP A O 1
ATOM 746 N N . SER A 1 89 ? 51.716 21.541 51.778 1.00 41.04 871 SER A N 1
ATOM 747 C CA . SER A 1 89 ? 50.423 21.262 52.306 1.00 40.77 871 SER A CA 1
ATOM 748 C C . SER A 1 89 ? 49.512 20.933 51.196 1.00 39.72 871 SER A C 1
ATOM 749 O O . SER A 1 89 ? 48.707 20.082 51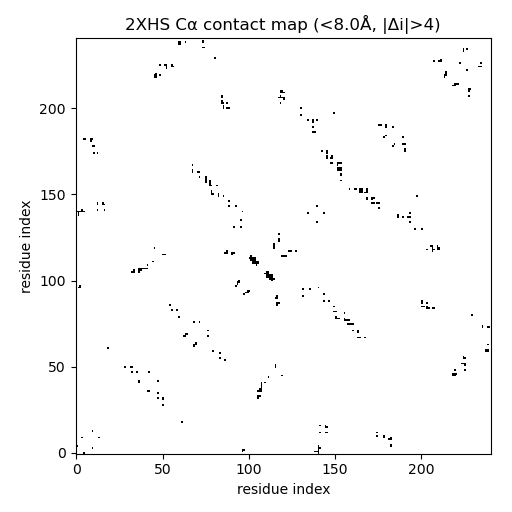.308 1.00 39.36 871 SER A O 1
ATOM 752 N N . ASP A 1 90 ? 49.631 21.636 50.106 1.00 39.00 872 ASP A N 1
ATOM 753 C CA . ASP A 1 90 ? 48.772 21.421 48.994 1.00 39.89 872 ASP A CA 1
ATOM 754 C C . ASP A 1 90 ? 48.909 20.074 48.389 1.00 40.82 872 ASP A C 1
ATOM 755 O O . ASP A 1 90 ? 47.950 19.503 47.984 1.00 40.77 872 ASP A O 1
ATOM 768 N N . LEU A 1 92 ? 49.895 17.317 49.900 1.00 41.97 874 LEU A N 1
ATOM 769 C CA . LEU A 1 92 ? 49.472 16.244 50.732 1.00 41.30 874 LEU A CA 1
ATOM 770 C C . LEU A 1 92 ? 48.036 15.904 50.561 1.00 40.11 874 LEU A C 1
ATOM 771 O O . LEU A 1 92 ? 47.671 14.774 50.611 1.00 41.33 874 LEU A O 1
ATOM 776 N N . VAL A 1 93 ? 47.206 16.901 50.406 1.00 39.43 875 VAL A N 1
ATOM 777 C CA . VAL A 1 93 ? 45.798 16.698 50.224 1.00 38.78 875 VAL A CA 1
ATOM 778 C C . VAL A 1 93 ? 45.493 15.965 48.951 1.00 39.89 875 VAL A C 1
ATOM 779 O O . VAL A 1 93 ? 44.777 15.007 48.929 1.00 40.55 875 VAL A O 1
ATOM 783 N N . LEU A 1 94 ? 46.090 16.417 47.881 1.00 41.27 876 LEU A N 1
ATOM 784 C CA . LEU A 1 94 ? 45.924 15.787 46.615 1.00 41.62 876 LEU A CA 1
ATOM 785 C C . LEU A 1 94 ? 46.437 14.382 46.657 1.00 40.93 876 LEU A C 1
ATOM 786 O O . LEU A 1 94 ? 45.838 13.491 46.153 1.00 41.79 876 LEU A O 1
ATOM 791 N N . ASP A 1 95 ? 47.563 14.180 47.279 1.00 39.82 877 ASP A N 1
ATOM 792 C CA . ASP A 1 95 ? 48.098 12.868 47.354 1.00 39.07 877 ASP A CA 1
ATOM 793 C C . ASP A 1 95 ? 47.120 12.055 48.096 1.00 39.22 877 ASP A C 1
ATOM 794 O O . ASP A 1 95 ? 46.934 10.923 47.819 1.00 40.49 877 ASP A O 1
ATOM 799 N N . HIS A 1 96 ? 46.546 12.610 49.126 1.00 39.20 878 HIS A N 1
ATOM 800 C CA . HIS A 1 96 ? 45.548 11.885 49.863 1.00 39.84 878 HIS A CA 1
ATOM 801 C C . HIS A 1 96 ? 44.325 11.714 49.036 1.00 39.78 878 HIS A C 1
ATOM 802 O O . HIS A 1 96 ? 43.657 10.749 49.100 1.00 40.32 878 HIS A O 1
ATOM 809 N N . LEU A 1 97 ? 44.021 12.696 48.246 1.00 40.29 879 LEU A N 1
ATOM 810 C CA . LEU A 1 97 ? 42.875 12.578 47.421 1.00 39.62 879 LEU A CA 1
ATOM 811 C C . LEU A 1 97 ? 43.118 11.439 46.505 1.00 39.88 879 LEU A C 1
ATOM 812 O O . LEU A 1 97 ? 42.246 10.696 46.209 1.00 41.03 879 LEU A O 1
ATOM 817 N N . HIS A 1 98 ? 44.328 11.303 46.044 1.00 39.03 880 HIS A N 1
ATOM 818 C CA . HIS A 1 98 ? 44.656 10.239 45.141 1.00 38.80 880 HIS A CA 1
ATOM 819 C C . HIS A 1 98 ? 44.517 8.850 45.704 1.00 39.37 880 HIS A C 1
ATOM 820 O O . HIS A 1 98 ? 44.022 7.981 45.077 1.00 39.93 880 HIS A O 1
ATOM 827 N N . HIS A 1 99 ? 45.036 8.625 46.876 1.00 39.92 881 HIS A N 1
ATOM 828 C CA . HIS A 1 99 ? 44.964 7.335 47.495 1.00 39.65 881 HIS A CA 1
ATOM 829 C C . HIS A 1 99 ? 43.617 6.913 47.937 1.00 40.05 881 HIS A C 1
ATOM 830 O O . HIS A 1 99 ? 43.276 5.777 47.910 1.00 38.92 881 HIS A O 1
ATOM 837 N N . ARG A 1 100 ? 42.866 7.855 48.425 1.00 40.73 882 ARG A N 1
ATOM 838 C CA . ARG A 1 100 ? 41.578 7.550 48.912 1.00 41.41 882 ARG A CA 1
ATOM 839 C C . ARG A 1 100 ? 40.765 7.071 47.769 1.00 41.54 882 ARG A C 1
ATOM 840 O O . ARG A 1 100 ? 39.953 6.203 47.916 1.00 42.65 882 ARG A O 1
ATOM 848 N N . ILE A 1 101 ? 40.929 7.693 46.625 1.00 41.14 883 ILE A N 1
ATOM 849 C CA . ILE A 1 101 ? 40.151 7.292 45.485 1.00 41.51 883 ILE A CA 1
ATOM 850 C C . ILE A 1 101 ? 40.732 6.182 44.682 1.00 41.30 883 ILE A C 1
ATOM 851 O O . ILE A 1 101 ? 40.075 5.223 44.401 1.00 44.09 883 ILE A O 1
ATOM 856 N N . HIS A 1 102 ? 41.954 6.343 44.243 1.00 39.19 884 HIS A N 1
ATOM 857 C CA . HIS A 1 102 ? 42.610 5.332 43.456 1.00 36.79 884 HIS A CA 1
ATOM 858 C C . HIS A 1 102 ? 42.946 4.034 44.118 0.98 35.70 884 HIS A C 1
ATOM 859 O O . HIS A 1 102 ? 42.851 3.016 43.512 0.32 34.91 884 HIS A O 1
ATOM 866 N N . ASN A 1 103 ? 43.410 4.078 45.347 1.00 36.48 885 ASN A N 1
ATOM 867 C CA . ASN A 1 103 ? 43.928 2.908 46.014 1.00 37.30 885 ASN A CA 1
ATOM 868 C C . ASN A 1 103 ? 43.172 2.360 47.182 1.00 37.69 885 ASN A C 1
ATOM 869 O O . ASN A 1 103 ? 43.671 1.545 47.901 1.00 37.16 885 ASN A O 1
ATOM 874 N N . GLY A 1 104 ? 41.970 2.841 47.378 1.00 38.02 886 GLY A N 1
ATOM 875 C CA . GLY A 1 104 ? 41.116 2.368 48.427 1.00 39.37 886 GLY A CA 1
ATOM 876 C C . GLY A 1 104 ? 41.574 2.459 49.842 1.00 40.30 886 GLY A C 1
ATOM 877 O O . GLY A 1 104 ? 41.280 1.601 50.631 1.00 42.35 886 GLY A O 1
ATOM 878 N N . LEU A 1 105 ? 42.286 3.518 50.151 1.00 41.11 887 LEU A N 1
ATOM 879 C CA . LEU A 1 105 ? 42.758 3.810 51.467 1.00 40.22 887 LEU A CA 1
ATOM 880 C C . LEU A 1 105 ? 41.563 4.149 52.295 1.00 41.88 887 LEU A C 1
ATOM 881 O O . LEU A 1 105 ? 40.697 4.861 51.859 1.00 42.19 887 LEU A O 1
ATOM 886 N N . PRO A 1 106 ? 41.520 3.614 53.497 1.00 42.94 888 PRO A N 1
ATOM 887 C CA . PRO A 1 106 ? 40.376 3.742 54.370 1.00 43.82 888 PRO A CA 1
ATOM 888 C C . PRO A 1 106 ? 40.509 4.819 55.391 1.00 44.95 888 PRO A C 1
ATOM 889 O O . PRO A 1 106 ? 41.571 5.295 55.668 1.00 46.42 888 PRO A O 1
ATOM 893 N N . ASP A 1 107 ? 39.392 5.212 55.949 1.00 45.76 889 ASP A N 1
ATOM 894 C CA . ASP A 1 107 ? 39.374 6.276 56.912 1.00 46.96 889 ASP A CA 1
ATOM 895 C C . ASP A 1 107 ? 40.100 6.015 58.193 1.00 47.77 889 ASP A C 1
ATOM 896 O O . ASP A 1 107 ? 40.644 6.919 58.758 1.00 47.78 889 ASP A O 1
ATOM 901 N N . GLU A 1 108 ? 40.103 4.778 58.648 1.00 48.99 890 GLU A N 1
ATOM 902 C CA . GLU A 1 108 ? 40.769 4.438 59.878 1.00 50.88 890 GLU A CA 1
ATOM 903 C C . GLU A 1 108 ? 41.291 3.047 59.830 1.00 50.86 890 GLU A C 1
ATOM 904 O O . GLU A 1 108 ? 40.956 2.321 58.966 1.00 49.54 890 GLU A O 1
ATOM 910 N N . THR A 1 109 ? 42.157 2.703 60.752 1.00 52.79 891 THR A N 1
ATOM 911 C CA . THR A 1 109 ? 42.706 1.380 60.808 1.00 54.86 891 THR A CA 1
ATOM 912 C C . THR A 1 109 ? 42.944 1.003 62.248 1.00 56.13 891 THR A C 1
ATOM 913 O O . THR A 1 109 ? 43.119 1.846 63.064 1.00 57.50 891 THR A O 1
ATOM 917 N N . GLN A 1 110 ? 42.900 -0.276 62.559 1.00 57.82 892 GLN A N 1
ATOM 918 C CA . GLN A 1 110 ? 43.151 -0.748 63.899 1.00 58.50 892 GLN A CA 1
ATOM 919 C C . GLN A 1 110 ? 44.628 -0.903 64.023 1.00 58.87 892 GLN A C 1
ATOM 920 O O . GLN A 1 110 ? 45.254 -1.490 63.187 1.00 59.11 892 GLN A O 1
ATOM 926 N N . LEU A 1 111 ? 45.186 -0.385 65.087 1.00 58.48 893 LEU A N 1
ATOM 927 C CA . LEU A 1 111 ? 46.606 -0.328 65.219 1.00 59.01 893 LEU A CA 1
ATOM 928 C C . LEU A 1 111 ? 47.389 -1.523 65.679 1.00 59.98 893 LEU A C 1
ATOM 929 O O . LEU A 1 111 ? 48.592 -1.489 65.618 1.00 61.49 893 LEU A O 1
ATOM 934 N N . ASN A 1 112 ? 46.710 -2.581 66.095 1.00 60.27 894 ASN A N 1
ATOM 935 C CA . ASN A 1 112 ? 47.394 -3.747 66.621 1.00 61.85 894 ASN A CA 1
ATOM 936 C C . ASN A 1 112 ? 47.679 -3.382 68.057 1.00 61.96 894 ASN A C 1
ATOM 937 O O . ASN A 1 112 ? 48.258 -4.152 68.823 1.00 61.88 894 ASN A O 1
ATOM 942 N N . ASN A 1 113 ? 47.241 -2.178 68.405 1.00 62.50 895 ASN A N 1
ATOM 943 C CA . ASN A 1 113 ? 47.330 -1.686 69.738 1.00 62.29 895 ASN A CA 1
ATOM 944 C C . ASN A 1 113 ? 46.003 -1.764 70.317 1.00 61.67 895 ASN A C 1
ATOM 945 O O . ASN A 1 113 ? 45.855 -1.611 71.481 1.00 63.17 895 ASN A O 1
ATOM 950 N N . GLY A 1 114 ? 45.012 -1.949 69.483 1.00 61.13 896 GLY A N 1
ATOM 951 C CA . GLY A 1 114 ? 43.658 -1.848 69.944 1.00 60.47 896 GLY A CA 1
ATOM 952 C C . GLY A 1 114 ? 43.352 -0.381 69.914 1.00 59.57 896 GLY A C 1
ATOM 953 O O . GLY A 1 114 ? 42.310 0.065 70.329 1.00 60.47 896 GLY A O 1
ATOM 954 N N . GLN A 1 115 ? 44.298 0.366 69.392 1.00 58.01 897 GLN A N 1
ATOM 955 C CA . GLN A 1 115 ? 44.151 1.776 69.226 1.00 56.72 897 GLN A CA 1
ATOM 956 C C . GLN A 1 115 ? 43.789 1.984 67.774 1.00 55.38 897 GLN A C 1
ATOM 957 O O . GLN A 1 115 ? 44.091 1.171 66.941 1.00 55.04 897 GLN A O 1
ATOM 963 N N . VAL A 1 116 ? 43.124 3.072 67.466 1.00 53.80 898 VAL A N 1
ATOM 964 C CA . VAL A 1 116 ? 42.674 3.294 66.118 1.00 52.77 898 VAL A CA 1
ATOM 965 C C . VAL A 1 116 ? 43.249 4.563 65.534 1.00 52.31 898 VAL A C 1
ATOM 966 O O . VAL A 1 116 ? 43.150 5.595 66.130 1.00 53.02 898 VAL A O 1
ATOM 970 N N . PHE A 1 117 ? 43.816 4.483 64.342 1.00 50.97 899 PHE A N 1
ATOM 971 C CA . PHE A 1 117 ? 44.380 5.651 63.708 1.00 50.22 899 PHE A CA 1
ATOM 972 C C . PHE A 1 117 ? 43.487 6.176 62.629 1.00 49.81 899 PHE A C 1
ATOM 973 O O . PHE A 1 117 ? 43.109 5.457 61.760 1.00 50.20 899 PHE A O 1
ATOM 981 N N . ASN A 1 118 ? 43.175 7.456 62.677 1.00 48.79 900 ASN A N 1
ATOM 982 C CA . ASN A 1 118 ? 42.340 8.058 61.687 1.00 47.64 900 ASN A CA 1
ATOM 983 C C . ASN A 1 118 ? 43.185 8.454 60.543 1.00 47.12 900 ASN A C 1
ATOM 984 O O . ASN A 1 118 ? 43.817 9.454 60.571 1.00 48.83 900 ASN A O 1
ATOM 989 N N . LEU A 1 119 ? 43.192 7.621 59.530 1.00 47.16 901 LEU A N 1
ATOM 990 C CA . LEU A 1 119 ? 43.939 7.811 58.313 1.00 47.44 901 LEU A CA 1
ATOM 991 C C . LEU A 1 119 ? 43.448 9.012 57.583 1.00 47.64 901 LEU A C 1
ATOM 992 O O . LEU A 1 119 ? 44.176 9.703 56.951 1.00 45.95 901 LEU A O 1
ATOM 1005 N N . SER A 1 121 ? 42.477 11.658 58.730 1.00 51.38 903 SER A N 1
ATOM 1006 C CA . SER A 1 121 ? 43.069 12.839 59.327 1.00 50.88 903 SER A CA 1
ATOM 1007 C C . SER A 1 121 ? 44.244 13.288 58.554 1.00 49.38 903 SER A C 1
ATOM 1008 O O . SER A 1 121 ? 44.453 14.439 58.355 1.00 48.97 903 SER A O 1
ATOM 1011 N N . LEU A 1 122 ? 44.986 12.336 58.064 1.00 47.50 904 LEU A N 1
ATOM 1012 C CA . LEU A 1 122 ? 46.196 12.597 57.384 1.00 45.98 904 LEU A CA 1
ATOM 1013 C C . LEU A 1 122 ? 45.906 13.477 56.242 1.00 45.63 904 LEU A C 1
ATOM 1014 O O . LEU A 1 122 ? 46.732 14.220 55.829 1.00 46.76 904 LEU A O 1
ATOM 1019 N N . GLY A 1 123 ? 44.734 13.384 55.690 1.00 44.22 905 GLY A N 1
ATOM 1020 C CA . GLY A 1 123 ? 44.460 14.183 54.535 1.00 43.59 905 GLY A CA 1
ATOM 1021 C C . GLY A 1 123 ? 43.717 15.414 54.882 1.00 44.08 905 GLY A C 1
ATOM 1022 O O . GLY A 1 123 ? 43.420 16.201 54.039 1.00 44.51 905 GLY A O 1
ATOM 1023 N N . LEU A 1 124 ? 43.359 15.546 56.135 1.00 44.10 906 LEU A N 1
ATOM 1024 C CA . LEU A 1 124 ? 42.661 16.716 56.559 1.00 44.66 906 LEU A CA 1
ATOM 1025 C C . LEU A 1 124 ? 43.601 17.539 57.344 1.00 45.56 906 LEU A C 1
ATOM 1026 O O . LEU A 1 124 ? 43.297 18.630 57.707 1.00 46.55 906 LEU A O 1
ATOM 1031 N N . LEU A 1 125 ? 44.771 16.995 57.582 1.00 45.69 907 LEU A N 1
ATOM 1032 C CA . LEU A 1 125 ? 45.793 17.661 58.323 1.00 45.72 907 LEU A CA 1
ATOM 1033 C C . LEU A 1 125 ? 45.342 17.950 59.708 1.00 46.58 907 LEU A C 1
ATOM 1034 O O . LEU A 1 125 ? 45.736 18.918 60.278 1.00 47.91 907 LEU A O 1
ATOM 1039 N N . GLY A 1 126 ? 44.532 17.071 60.255 1.00 46.71 908 GLY A N 1
ATOM 1040 C CA . GLY A 1 126 ? 44.059 17.190 61.609 1.00 46.67 908 GLY A CA 1
ATOM 1041 C C . GLY A 1 126 ? 42.814 17.982 61.846 1.00 46.60 908 GLY A C 1
ATOM 1042 O O . GLY A 1 126 ? 42.382 18.099 62.954 1.00 46.41 908 GLY A O 1
ATOM 1043 N N . VAL A 1 127 ? 42.209 18.499 60.805 1.00 46.76 909 VAL A N 1
ATOM 1044 C CA . VAL A 1 127 ? 40.989 19.234 60.976 1.00 48.47 909 VAL A CA 1
ATOM 1045 C C . VAL A 1 127 ? 39.829 18.383 60.556 1.00 50.51 909 VAL A C 1
ATOM 1046 O O . VAL A 1 127 ? 39.575 18.206 59.410 1.00 51.70 909 VAL A O 1
ATOM 1050 N N . PRO A 1 128 ? 39.121 17.849 61.513 1.00 52.75 910 PRO A N 1
ATOM 1051 C CA . PRO A 1 128 ? 38.054 16.909 61.252 1.00 54.56 910 PRO A CA 1
ATOM 1052 C C . PRO A 1 128 ? 36.934 17.539 60.501 1.00 56.56 910 PRO A C 1
ATOM 1053 O O . PRO A 1 128 ? 36.244 16.914 59.749 1.00 57.45 910 PRO A O 1
ATOM 1057 N N . GLN A 1 129 ? 36.784 18.812 60.719 1.00 57.95 911 GLN A N 1
ATOM 1058 C CA . GLN A 1 129 ? 35.706 19.582 60.203 1.00 60.12 911 GLN A CA 1
ATOM 1059 C C . GLN A 1 129 ? 35.760 19.767 58.722 1.00 59.26 911 GLN A C 1
ATOM 1060 O O . GLN A 1 129 ? 34.813 20.211 58.118 1.00 60.25 911 GLN A O 1
ATOM 1066 N N . LEU A 1 130 ? 36.882 19.434 58.129 1.00 57.89 912 LEU A N 1
ATOM 1067 C CA . LEU A 1 130 ? 37.063 19.613 56.712 1.00 56.05 912 LEU A CA 1
ATOM 1068 C C . LEU A 1 130 ? 36.617 18.410 55.935 1.00 56.19 912 LEU A C 1
ATOM 1069 O O . LEU A 1 130 ? 36.690 18.389 54.740 1.00 55.97 912 LEU A O 1
ATOM 1074 N N . GLY A 1 131 ? 36.138 17.403 56.617 1.00 56.14 913 GLY A N 1
ATOM 1075 C CA . GLY A 1 131 ? 35.793 16.198 55.929 1.00 57.18 913 GLY A CA 1
ATOM 1076 C C . GLY A 1 131 ? 34.734 16.395 54.896 1.00 58.09 913 GLY A C 1
ATOM 1077 O O . GLY A 1 131 ? 34.746 15.775 53.869 1.00 58.60 913 GLY A O 1
ATOM 1078 N N . ASP A 1 132 ? 33.756 17.209 55.183 1.00 59.03 914 ASP A N 1
ATOM 1079 C CA . ASP A 1 132 ? 32.735 17.418 54.209 1.00 59.72 914 ASP A CA 1
ATOM 1080 C C . ASP A 1 132 ? 33.342 18.107 53.033 1.00 59.12 914 ASP A C 1
ATOM 1081 O O . ASP A 1 132 ? 33.031 17.830 51.921 1.00 59.93 914 ASP A O 1
ATOM 1086 N N . TYR A 1 133 ? 34.208 19.054 53.275 1.00 58.56 915 TYR A N 1
ATOM 1087 C CA . TYR A 1 133 ? 34.832 19.709 52.163 1.00 58.89 915 TYR A CA 1
ATOM 1088 C C . TYR A 1 133 ? 35.707 18.765 51.402 0.0000 20.00 915 TYR A C 1
ATOM 1089 O O . TYR A 1 133 ? 35.723 18.782 50.210 0.0000 20.00 915 TYR A O 1
ATOM 1098 N N . PHE A 1 134 ? 36.457 17.936 52.092 1.00 47.32 916 PHE A N 1
ATOM 1099 C CA . PHE A 1 134 ? 37.331 17.032 51.414 1.00 48.28 916 PHE A CA 1
ATOM 1100 C C . PHE A 1 134 ? 36.505 16.134 50.584 1.00 49.30 916 PHE A C 1
ATOM 1101 O O . PHE A 1 134 ? 36.867 15.784 49.507 1.00 50.06 916 PHE A O 1
ATOM 1109 N N . ASN A 1 135 ? 35.392 15.710 51.118 1.00 51.04 917 ASN A N 1
ATOM 1110 C CA . ASN A 1 135 ? 34.517 14.825 50.392 1.00 53.20 917 ASN A CA 1
ATOM 1111 C C . ASN A 1 135 ? 33.896 15.434 49.190 1.00 53.65 917 ASN A C 1
ATOM 1112 O O . ASN A 1 135 ? 33.712 14.806 48.188 1.00 53.59 917 ASN A O 1
ATOM 1117 N N . GLU A 1 136 ? 33.576 16.692 49.295 1.00 54.53 918 GLU A N 1
ATOM 1118 C CA . GLU A 1 136 ? 32.960 17.338 48.198 1.00 55.34 918 GLU A CA 1
ATOM 1119 C C . GLU A 1 136 ? 33.917 17.303 47.060 1.00 53.79 918 GLU A C 1
ATOM 1120 O O . GLU A 1 136 ? 33.530 17.118 45.955 1.00 54.76 918 GLU A O 1
ATOM 1126 N N . LEU A 1 137 ? 35.182 17.527 47.332 1.00 52.40 919 LEU A N 1
ATOM 1127 C CA . LEU A 1 137 ? 36.198 17.475 46.308 1.00 49.73 919 LEU A CA 1
ATOM 1128 C C . LEU A 1 137 ? 36.376 16.106 45.745 1.00 48.03 919 LEU A C 1
ATOM 1129 O O . LEU A 1 137 ? 36.491 15.935 44.573 1.00 46.83 919 LEU A O 1
ATOM 1134 N N . GLN A 1 138 ? 36.377 15.111 46.598 1.00 47.08 920 GLN A N 1
ATOM 1135 C CA . GLN A 1 138 ? 36.569 13.765 46.136 1.00 47.34 920 GLN A CA 1
ATOM 1136 C C . GLN A 1 138 ? 35.489 13.409 45.186 1.00 47.74 920 GLN A C 1
ATOM 1137 O O . GLN A 1 138 ? 35.730 12.759 44.224 1.00 46.77 920 GLN A O 1
ATOM 1143 N N . ASN A 1 139 ? 34.272 13.809 45.475 1.00 48.61 921 ASN A N 1
ATOM 1144 C CA . ASN A 1 139 ? 33.176 13.578 44.572 1.00 49.16 921 ASN A CA 1
ATOM 1145 C C . ASN A 1 139 ? 33.306 14.308 43.263 1.00 48.81 921 ASN A C 1
ATOM 1146 O O . ASN A 1 139 ? 32.987 13.789 42.232 1.00 48.67 921 ASN A O 1
ATOM 1151 N N . LYS A 1 140 ? 33.738 15.547 43.309 1.00 47.50 922 LYS A N 1
ATOM 1152 C CA . LYS A 1 140 ? 33.857 16.316 42.107 1.00 46.37 922 LYS A CA 1
ATOM 1153 C C . LYS A 1 140 ? 34.853 15.668 41.227 1.00 45.57 922 LYS A C 1
ATOM 1154 O O . LYS A 1 140 ? 34.669 15.582 40.053 1.00 45.41 922 LYS A O 1
ATOM 1160 N N . LEU A 1 141 ? 35.946 15.249 41.823 1.00 44.95 923 LEU A N 1
ATOM 1161 C CA . LEU A 1 141 ? 37.026 14.621 41.112 1.00 43.61 923 LEU A CA 1
ATOM 1162 C C . LEU A 1 141 ? 36.656 13.338 40.491 1.00 43.89 923 LEU A C 1
ATOM 1163 O O . LEU A 1 141 ? 37.042 13.073 39.405 1.00 45.98 923 LEU A O 1
ATOM 1168 N N . GLN A 1 142 ? 35.906 12.530 41.202 1.00 44.61 924 GLN A N 1
ATOM 1169 C CA . GLN A 1 142 ? 35.458 11.241 40.706 1.00 45.05 924 GLN A CA 1
ATOM 1170 C C . GLN A 1 142 ? 34.574 11.361 39.518 1.00 44.95 924 GLN A C 1
ATOM 1171 O O . GLN A 1 142 ? 34.676 10.633 38.587 1.00 45.30 924 GLN A O 1
ATOM 1177 N N . ASP A 1 143 ? 33.677 12.300 39.563 1.00 46.06 925 ASP A N 1
ATOM 1178 C CA . ASP A 1 143 ? 32.770 12.490 38.485 1.00 47.58 925 ASP A CA 1
ATOM 1179 C C . ASP A 1 143 ? 33.534 12.880 37.270 1.00 47.15 925 ASP A C 1
ATOM 1180 O O . ASP A 1 143 ? 33.077 12.704 36.172 1.00 48.53 925 ASP A O 1
ATOM 1185 N N . LEU A 1 144 ? 34.715 13.413 37.471 1.00 45.83 926 LEU A N 1
ATOM 1186 C CA . LEU A 1 144 ? 35.521 13.890 36.382 1.00 43.53 926 LEU A CA 1
ATOM 1187 C C . LEU A 1 144 ? 36.393 12.801 35.884 1.00 43.11 926 LEU A C 1
ATOM 1188 O O . LEU A 1 144 ? 37.158 13.001 34.999 1.00 43.09 926 LEU A O 1
ATOM 1193 N N . LYS A 1 145 ? 36.255 11.624 36.443 1.00 42.20 927 LYS A N 1
ATOM 1194 C CA . LYS A 1 145 ? 37.104 10.526 36.099 1.00 42.04 927 LYS A CA 1
ATOM 1195 C C . LYS A 1 145 ? 38.552 10.774 36.387 1.00 41.55 927 LYS A C 1
ATOM 1196 O O . LYS A 1 145 ? 39.395 10.391 35.639 1.00 42.53 927 LYS A O 1
ATOM 1202 N N . PHE A 1 146 ? 38.836 11.333 37.539 1.00 40.34 928 PHE A N 1
ATOM 1203 C CA . PHE A 1 146 ? 40.179 11.657 37.936 1.00 39.93 928 PHE A CA 1
ATOM 1204 C C . PHE A 1 146 ? 41.002 10.415 37.832 1.00 40.01 928 PHE A C 1
ATOM 1205 O O . PHE A 1 146 ? 40.668 9.421 38.400 1.00 42.37 928 PHE A O 1
ATOM 1213 N N . ASP A 1 147 ? 42.101 10.467 37.115 1.00 38.25 929 ASP A N 1
ATOM 1214 C CA . ASP A 1 147 ? 42.898 9.286 36.921 1.00 37.96 929 ASP A CA 1
ATOM 1215 C C . ASP A 1 147 ? 44.322 9.494 37.322 1.00 38.25 929 ASP A C 1
ATOM 1216 O O . ASP A 1 147 ? 44.682 10.539 37.737 1.00 37.97 929 ASP A O 1
ATOM 1229 N N . GLY A 1 149 ? 46.861 9.716 35.571 1.00 38.73 931 GLY A N 1
ATOM 1230 C CA . GLY A 1 149 ? 47.466 10.713 34.736 1.00 37.99 931 GLY A CA 1
ATOM 1231 C C . GLY A 1 149 ? 47.167 12.124 35.125 1.00 38.40 931 GLY A C 1
ATOM 1232 O O . GLY A 1 149 ? 48.009 12.960 35.096 1.00 38.52 931 GLY A O 1
ATOM 1233 N N . ASP A 1 150 ? 45.931 12.370 35.477 1.00 37.08 932 ASP A N 1
ATOM 1234 C CA . ASP A 1 150 ? 45.506 13.658 35.898 1.00 35.96 932 ASP A CA 1
ATOM 1235 C C . ASP A 1 150 ? 46.210 14.058 37.140 1.00 36.66 932 ASP A C 1
ATOM 1236 O O . ASP A 1 150 ? 46.609 15.162 37.290 1.00 38.85 932 ASP A O 1
ATOM 1241 N N . TYR A 1 151 ? 46.331 13.128 38.052 1.00 35.63 933 TYR A N 1
ATOM 1242 C CA . TYR A 1 151 ? 46.904 13.372 39.344 1.00 35.68 933 TYR A CA 1
ATOM 1243 C C . TYR A 1 151 ? 48.342 13.812 39.312 1.00 35.98 933 TYR A C 1
ATOM 1244 O O . TYR A 1 151 ? 48.735 14.616 40.083 1.00 37.47 933 TYR A O 1
ATOM 1253 N N . VAL A 1 152 ? 49.149 13.244 38.456 1.00 36.38 934 VAL A N 1
ATOM 1254 C CA . VAL A 1 152 ? 50.515 13.673 38.348 1.00 37.71 934 VAL A CA 1
ATOM 1255 C C . VAL A 1 152 ? 50.710 15.042 37.769 1.00 38.16 934 VAL A C 1
ATOM 1256 O O . VAL A 1 152 ? 51.578 15.750 38.150 1.00 38.27 934 VAL A O 1
ATOM 1260 N N . CYS A 1 153 ? 49.909 15.362 36.759 1.00 39.00 935 CYS A N 1
ATOM 1261 C CA . CYS A 1 153 ? 49.991 16.657 36.099 1.00 40.78 935 CYS A CA 1
ATOM 1262 C C . CYS A 1 153 ? 49.633 17.748 37.093 1.00 40.80 935 CYS A C 1
ATOM 1263 O O . CYS A 1 153 ? 50.238 18.820 37.114 1.00 40.35 935 CYS A O 1
ATOM 1274 N N . LYS A 1 155 ? 49.951 17.681 40.250 1.00 41.85 937 LYS A N 1
ATOM 1275 C CA . LYS A 1 155 ? 50.987 17.828 41.229 1.00 42.12 937 LYS A CA 1
ATOM 1276 C C . LYS A 1 155 ? 52.032 18.817 40.801 1.00 42.40 937 LYS A C 1
ATOM 1277 O O . LYS A 1 155 ? 52.462 19.636 41.547 1.00 43.32 937 LYS A O 1
ATOM 1283 N N . PHE A 1 156 ? 52.457 18.706 39.570 1.00 43.05 938 PHE A N 1
ATOM 1284 C CA . PHE A 1 156 ? 53.373 19.635 38.997 1.00 44.82 938 PHE A CA 1
ATOM 1285 C C . PHE A 1 156 ? 52.755 20.976 38.894 1.00 44.76 938 PHE A C 1
ATOM 1286 O O . PHE A 1 156 ? 53.396 21.967 39.049 1.00 46.33 938 PHE A O 1
ATOM 1294 N N . LEU A 1 157 ? 51.488 21.006 38.586 1.00 42.63 939 LEU A N 1
ATOM 1295 C CA . LEU A 1 157 ? 50.856 22.257 38.441 1.00 40.36 939 LEU A CA 1
ATOM 1296 C C . LEU A 1 157 ? 50.912 22.931 39.746 1.00 40.70 939 LEU A C 1
ATOM 1297 O O . LEU A 1 157 ? 51.132 24.100 39.831 1.00 42.19 939 LEU A O 1
ATOM 1302 N N . ILE A 1 158 ? 50.643 22.193 40.790 1.00 39.64 940 ILE A N 1
ATOM 1303 C CA . ILE A 1 158 ? 50.679 22.773 42.099 1.00 39.26 940 ILE A CA 1
ATOM 1304 C C . ILE A 1 158 ? 52.047 23.215 42.472 1.00 39.94 940 ILE A C 1
ATOM 1305 O O . ILE A 1 158 ? 52.235 24.284 42.956 1.00 40.79 940 ILE A O 1
ATOM 1310 N N . LEU A 1 159 ? 53.004 22.341 42.289 1.00 41.26 941 LEU A N 1
ATOM 1311 C CA . LEU A 1 159 ? 54.372 22.611 42.616 1.00 42.42 941 LEU A CA 1
ATOM 1312 C C . LEU A 1 159 ? 55.031 23.674 41.805 1.00 44.26 941 LEU A C 1
ATOM 1313 O O . LEU A 1 159 ? 55.718 24.505 42.306 1.00 43.85 941 LEU A O 1
ATOM 1318 N N . LEU A 1 160 ? 54.867 23.603 40.513 1.00 47.22 942 LEU A N 1
ATOM 1319 C CA . LEU A 1 160 ? 55.509 24.537 39.639 1.00 49.81 942 LEU A CA 1
ATOM 1320 C C . LEU A 1 160 ? 54.695 25.759 39.465 1.00 52.08 942 LEU A C 1
ATOM 1321 O O . LEU A 1 160 ? 54.142 25.975 38.428 1.00 51.61 942 LEU A O 1
ATOM 1326 N N . ASN A 1 161 ? 54.601 26.542 40.509 1.00 55.27 943 ASN A N 1
ATOM 1327 C CA . ASN A 1 161 ? 53.832 27.754 40.466 1.00 59.03 943 ASN A CA 1
ATOM 1328 C C . ASN A 1 161 ? 54.694 29.007 40.524 1.00 60.73 943 ASN A C 1
ATOM 1329 O O . ASN A 1 161 ? 55.328 29.285 41.503 1.00 59.97 943 ASN A O 1
ATOM 1334 N N . PRO A 1 162 ? 54.725 29.694 39.400 1.00 62.85 944 PRO A N 1
ATOM 1335 C CA . PRO A 1 162 ? 55.572 30.839 39.115 1.00 63.48 944 PRO A CA 1
ATOM 1336 C C . PRO A 1 162 ? 55.288 32.025 39.983 0.0000 20.00 944 PRO A C 1
ATOM 1337 O O . PRO A 1 162 ? 56.179 32.768 40.340 0.0000 20.00 944 PRO A O 1
ATOM 1341 N N . SER A 1 163 ? 54.039 32.210 40.332 1.00 67.39 945 SER A N 1
ATOM 1342 C CA . SER A 1 163 ? 53.692 33.367 41.086 1.00 67.69 945 SER A CA 1
ATOM 1343 C C . SER A 1 163 ? 54.009 33.057 42.492 1.00 66.91 945 SER A C 1
ATOM 1344 O O . SER A 1 163 ? 53.141 33.033 43.314 1.00 66.16 945 SER A O 1
ATOM 1347 N N . VAL A 1 164 ? 55.256 32.800 42.782 1.00 67.00 946 VAL A N 1
ATOM 1348 C CA . VAL A 1 164 ? 55.601 32.433 44.118 1.00 67.06 946 VAL A CA 1
ATOM 1349 C C . VAL A 1 164 ? 56.621 33.420 44.512 1.00 67.62 946 VAL A C 1
ATOM 1350 O O . VAL A 1 164 ? 57.526 33.700 43.777 1.00 67.01 946 VAL A O 1
ATOM 1354 N N . ARG A 1 165 ? 56.464 33.968 45.686 1.00 68.81 947 ARG A N 1
ATOM 1355 C CA . ARG A 1 165 ? 57.298 35.054 46.073 1.00 70.76 947 ARG A CA 1
ATOM 1356 C C . ARG A 1 165 ? 58.747 34.685 46.180 1.00 69.71 947 ARG A C 1
ATOM 1357 O O . ARG A 1 165 ? 59.110 33.713 46.792 1.00 68.86 947 ARG A O 1
ATOM 1365 N N . GLY A 1 166 ? 59.569 35.510 45.560 1.00 69.38 948 GLY A N 1
ATOM 1366 C CA . GLY A 1 166 ? 61.001 35.405 45.641 1.00 69.36 948 GLY A CA 1
ATOM 1367 C C . GLY A 1 166 ? 61.733 34.484 44.719 1.00 69.33 948 GLY A C 1
ATOM 1368 O O . GLY A 1 166 ? 62.911 34.300 44.864 1.00 69.81 948 GLY A O 1
ATOM 1369 N N . ILE A 1 167 ? 61.053 33.905 43.763 1.00 68.74 949 ILE A N 1
ATOM 1370 C CA . ILE A 1 167 ? 61.738 32.976 42.928 1.00 68.42 949 ILE A CA 1
ATOM 1371 C C . ILE A 1 167 ? 62.485 33.681 41.851 1.00 68.95 949 ILE A C 1
ATOM 1372 O O . ILE A 1 167 ? 61.917 34.443 41.110 1.00 68.93 949 ILE A O 1
ATOM 1377 N N . VAL A 1 168 ? 63.790 33.458 41.821 1.00 69.82 950 VAL A N 1
ATOM 1378 C CA . VAL A 1 168 ? 64.669 34.038 40.823 1.00 70.59 950 VAL A CA 1
ATOM 1379 C C . VAL A 1 168 ? 64.546 33.583 39.381 1.00 70.69 950 VAL A C 1
ATOM 1380 O O . VAL A 1 168 ? 64.456 34.383 38.476 1.00 70.87 950 VAL A O 1
ATOM 1384 N N . ASN A 1 169 ? 64.640 32.291 39.156 1.00 70.59 951 ASN A N 1
ATOM 1385 C CA . ASN A 1 169 ? 64.545 31.785 37.811 1.00 70.53 951 ASN A CA 1
ATOM 1386 C C . ASN A 1 169 ? 63.120 31.525 37.409 1.00 70.65 951 ASN A C 1
ATOM 1387 O O . ASN A 1 169 ? 62.733 30.410 37.207 1.00 69.64 951 ASN A O 1
ATOM 1392 N N . ARG A 1 170 ? 62.350 32.581 37.275 1.00 71.43 952 ARG A N 1
ATOM 1393 C CA . ARG A 1 170 ? 60.937 32.493 36.995 1.00 72.72 952 ARG A CA 1
ATOM 1394 C C . ARG A 1 170 ? 60.587 31.838 35.708 1.00 72.74 952 ARG A C 1
ATOM 1395 O O . ARG A 1 170 ? 59.544 31.260 35.586 1.00 73.16 952 ARG A O 1
ATOM 1403 N N . LYS A 1 171 ? 61.426 31.990 34.712 1.00 72.66 953 LYS A N 1
ATOM 1404 C CA . LYS A 1 171 ? 61.074 31.487 33.421 1.00 72.72 953 LYS A CA 1
ATOM 1405 C C . LYS A 1 171 ? 60.906 30.012 33.426 1.00 70.75 953 LYS A C 1
ATOM 1406 O O . LYS A 1 171 ? 59.958 29.502 32.896 1.00 70.62 953 LYS A O 1
ATOM 1412 N N . THR A 1 172 ? 61.835 29.315 34.032 1.00 68.24 954 THR A N 1
ATOM 1413 C CA . THR A 1 172 ? 61.785 27.888 33.983 1.00 67.07 954 THR A CA 1
ATOM 1414 C C . THR A 1 172 ? 60.525 27.389 34.610 1.00 65.95 954 THR A C 1
ATOM 1415 O O . THR A 1 172 ? 59.911 26.481 34.123 1.00 66.34 954 THR A O 1
ATOM 1419 N N . VAL A 1 173 ? 60.148 27.977 35.714 1.00 64.30 955 VAL A N 1
ATOM 1420 C CA . VAL A 1 173 ? 58.959 27.561 36.392 1.00 63.26 955 VAL A CA 1
ATOM 1421 C C . VAL A 1 173 ? 57.752 27.805 35.550 1.00 63.01 955 VAL A C 1
ATOM 1422 O O . VAL A 1 173 ? 56.889 26.981 35.446 1.00 62.90 955 VAL A O 1
ATOM 1426 N N . SER A 1 174 ? 57.692 28.953 34.923 1.00 63.22 956 SER A N 1
ATOM 1427 C CA . SER A 1 174 ? 56.544 29.248 34.123 1.00 64.32 956 SER A CA 1
ATOM 1428 C C . SER A 1 174 ? 56.432 28.313 32.974 1.00 63.65 956 SER A C 1
ATOM 1429 O O . SER A 1 174 ? 55.365 27.918 32.604 1.00 64.00 956 SER A O 1
ATOM 1432 N N . GLU A 1 175 ? 57.548 28.001 32.367 1.00 62.98 957 GLU A N 1
ATOM 1433 C CA . GLU A 1 175 ? 57.519 27.139 31.225 1.00 63.02 957 GLU A CA 1
ATOM 1434 C C . GLU A 1 175 ? 57.042 25.764 31.566 1.00 61.10 957 GLU A C 1
ATOM 1435 O O . GLU A 1 175 ? 56.184 25.216 30.917 1.00 60.96 957 GLU A O 1
ATOM 1441 N N . GLY A 1 176 ? 57.573 25.221 32.635 1.00 58.90 958 GLY A N 1
ATOM 1442 C CA . GLY A 1 176 ? 57.163 23.918 33.061 1.00 56.26 958 GLY A CA 1
ATOM 1443 C C . GLY A 1 176 ? 55.716 23.903 33.431 1.00 54.08 958 GLY A C 1
ATOM 1444 O O . GLY A 1 176 ? 55.008 23.003 33.111 1.00 54.13 958 GLY A O 1
ATOM 1445 N N . HIS A 1 177 ? 55.267 24.910 34.128 1.00 51.94 959 HIS A N 1
ATOM 1446 C CA . HIS A 1 177 ? 53.898 24.914 34.507 1.00 51.38 959 HIS A CA 1
ATOM 1447 C C . HIS A 1 177 ? 53.110 24.942 33.253 1.00 51.82 959 HIS A C 1
ATOM 1448 O O . HIS A 1 177 ? 52.133 24.276 33.115 1.00 52.95 959 HIS A O 1
ATOM 1455 N N . ASP A 1 178 ? 53.536 25.753 32.322 1.00 51.60 960 ASP A N 1
ATOM 1456 C CA . ASP A 1 178 ? 52.828 25.907 31.088 1.00 51.82 960 ASP A CA 1
ATOM 1457 C C . ASP A 1 178 ? 52.782 24.681 30.212 1.00 51.44 960 ASP A C 1
ATOM 1458 O O . ASP A 1 178 ? 51.819 24.449 29.535 1.00 51.37 960 ASP A O 1
ATOM 1463 N N . ASN A 1 179 ? 53.842 23.908 30.204 1.00 51.15 961 ASN A N 1
ATOM 1464 C CA . ASN A 1 179 ? 53.859 22.659 29.489 1.00 51.16 961 ASN A CA 1
ATOM 1465 C C . ASN A 1 179 ? 52.934 21.638 30.008 1.00 50.50 961 ASN A C 1
ATOM 1466 O O . ASN A 1 179 ? 52.248 20.984 29.286 1.00 51.07 961 ASN A O 1
ATOM 1471 N N . VAL A 1 180 ? 52.967 21.483 31.298 1.00 49.92 962 VAL A N 1
ATOM 1472 C CA . VAL A 1 180 ? 52.171 20.515 31.968 1.00 49.49 962 VAL A CA 1
ATOM 1473 C C . VAL A 1 180 ? 50.716 20.800 31.776 1.00 49.51 962 VAL A C 1
ATOM 1474 O O . VAL A 1 180 ? 49.940 19.902 31.642 1.00 48.76 962 VAL A O 1
ATOM 1478 N N . GLN A 1 181 ? 50.342 22.058 31.753 1.00 48.83 963 GLN A N 1
ATOM 1479 C CA . GLN A 1 181 ? 48.966 22.393 31.559 1.00 49.54 963 GLN A CA 1
ATOM 1480 C C . GLN A 1 181 ? 48.540 21.906 30.230 1.00 48.59 963 GLN A C 1
ATOM 1481 O O . GLN A 1 181 ? 47.474 21.371 30.056 1.00 49.82 963 GLN A O 1
ATOM 1487 N N . ALA A 1 182 ? 49.382 22.139 29.266 1.00 46.45 964 ALA A N 1
ATOM 1488 C CA . ALA A 1 182 ? 49.111 21.739 27.935 1.00 45.39 964 ALA A CA 1
ATOM 1489 C C . ALA A 1 182 ? 49.055 20.256 27.813 1.00 45.12 964 ALA A C 1
ATOM 1490 O O . ALA A 1 182 ? 48.240 19.726 27.130 1.00 46.15 964 ALA A O 1
ATOM 1492 N N . ALA A 1 183 ? 49.966 19.576 28.453 1.00 43.29 965 ALA A N 1
ATOM 1493 C CA . ALA A 1 183 ? 49.973 18.151 28.376 1.00 42.42 965 ALA A CA 1
ATOM 1494 C C . ALA A 1 183 ? 48.716 17.624 28.985 1.00 41.88 965 ALA A C 1
ATOM 1495 O O . ALA A 1 183 ? 48.166 16.673 28.512 1.00 41.36 965 ALA A O 1
ATOM 1497 N N . LEU A 1 184 ? 48.292 18.229 30.073 1.00 40.67 966 LEU A N 1
ATOM 1498 C CA . LEU A 1 184 ? 47.091 17.828 30.744 1.00 40.53 966 LEU A CA 1
ATOM 1499 C C . LEU A 1 184 ? 45.916 18.056 29.886 1.00 41.76 966 LEU A C 1
ATOM 1500 O O . LEU A 1 184 ? 45.014 17.274 29.871 1.00 43.38 966 LEU A O 1
ATOM 1505 N N . LEU A 1 185 ? 45.902 19.157 29.178 1.00 41.69 967 LEU A N 1
ATOM 1506 C CA . LEU A 1 185 ? 44.802 19.418 28.313 1.00 41.28 967 LEU A CA 1
ATOM 1507 C C . LEU A 1 185 ? 44.716 18.392 27.225 1.00 41.80 967 LEU A C 1
ATOM 1508 O O . LEU A 1 185 ? 43.681 17.921 26.913 1.00 42.17 967 LEU A O 1
ATOM 1513 N N . ASP A 1 186 ? 45.832 18.044 26.644 1.00 42.80 968 ASP A N 1
ATOM 1514 C CA . ASP A 1 186 ? 45.864 17.091 25.577 1.00 44.16 968 ASP A CA 1
ATOM 1515 C C . ASP A 1 186 ? 45.357 15.762 26.057 1.00 44.34 968 ASP A C 1
ATOM 1516 O O . ASP A 1 186 ? 44.633 15.090 25.385 1.00 44.10 968 ASP A O 1
ATOM 1521 N N . TYR A 1 187 ? 45.761 15.369 27.240 1.00 44.92 969 TYR A N 1
ATOM 1522 C CA . TYR A 1 187 ? 45.396 14.087 27.747 1.00 44.39 969 TYR A CA 1
ATOM 1523 C C . TYR A 1 187 ? 43.913 14.033 27.898 1.00 45.06 969 TYR A C 1
ATOM 1524 O O . TYR A 1 187 ? 43.286 13.080 27.530 1.00 44.97 969 TYR A O 1
ATOM 1533 N N . THR A 1 188 ? 43.333 15.077 28.429 1.00 45.37 970 THR A N 1
ATOM 1534 C CA . THR A 1 188 ? 41.918 15.052 28.632 1.00 46.39 970 THR A CA 1
ATOM 1535 C C . THR A 1 188 ? 41.215 14.942 27.341 1.00 45.96 970 THR A C 1
ATOM 1536 O O . THR A 1 188 ? 40.255 14.240 27.233 1.00 46.39 970 THR A O 1
ATOM 1540 N N . LEU A 1 189 ? 41.653 15.704 26.366 1.00 46.11 971 LEU A N 1
ATOM 1541 C CA . LEU A 1 189 ? 40.989 15.698 25.087 1.00 45.83 971 LEU A CA 1
ATOM 1542 C C . LEU A 1 189 ? 41.050 14.404 24.323 1.00 45.39 971 LEU A C 1
ATOM 1543 O O . LEU A 1 189 ? 40.073 13.974 23.791 1.00 43.96 971 LEU A O 1
ATOM 1548 N N . THR A 1 190 ? 42.233 13.844 24.201 1.00 45.25 972 THR A N 1
ATOM 1549 C CA . THR A 1 190 ? 42.414 12.574 23.569 1.00 45.21 972 THR A CA 1
ATOM 1550 C C . THR A 1 190 ? 41.851 11.388 24.298 1.00 46.68 972 THR A C 1
ATOM 1551 O O . THR A 1 190 ? 41.272 10.509 23.707 1.00 46.90 972 THR A O 1
ATOM 1555 N N . CYS A 1 191 ? 42.097 11.325 25.590 1.00 48.36 973 CYS A N 1
ATOM 1556 C CA . CYS A 1 191 ? 41.697 10.175 26.362 1.00 48.87 973 CYS A CA 1
ATOM 1557 C C . CYS A 1 191 ? 40.386 10.259 27.094 1.00 48.48 973 CYS A C 1
ATOM 1558 O O . CYS A 1 191 ? 39.860 9.259 27.466 1.00 48.33 973 CYS A O 1
ATOM 1561 N N . TYR A 1 192 ? 39.854 11.439 27.320 1.00 48.41 974 TYR A N 1
ATOM 1562 C CA . TYR A 1 192 ? 38.551 11.523 27.936 1.00 48.52 974 TYR A CA 1
ATOM 1563 C C . TYR A 1 192 ? 37.652 12.493 27.226 1.00 48.95 974 TYR A C 1
ATOM 1564 O O . TYR A 1 192 ? 37.228 13.451 27.800 1.00 49.64 974 TYR A O 1
ATOM 1573 N N . PRO A 1 193 ? 37.351 12.212 25.980 1.00 49.02 975 PRO A N 1
ATOM 1574 C CA . PRO A 1 193 ? 36.553 13.066 25.126 1.00 49.26 975 PRO A CA 1
ATOM 1575 C C . PRO A 1 193 ? 35.163 13.250 25.622 1.00 50.20 975 PRO A C 1
ATOM 1576 O O . PRO A 1 193 ? 34.548 14.256 25.435 1.00 51.61 975 PRO A O 1
ATOM 1580 N N . SER A 1 194 ? 34.670 12.206 26.224 1.00 50.55 976 SER A N 1
ATOM 1581 C CA . SER A 1 194 ? 33.344 12.127 26.749 1.00 51.70 976 SER A CA 1
ATOM 1582 C C . SER A 1 194 ? 33.077 13.047 27.904 1.00 51.64 976 SER A C 1
ATOM 1583 O O . SER A 1 194 ? 31.957 13.419 28.156 1.00 52.07 976 SER A O 1
ATOM 1586 N N . VAL A 1 195 ? 34.108 13.393 28.631 1.00 51.26 977 VAL A N 1
ATOM 1587 C CA . VAL A 1 195 ? 33.938 14.226 29.782 1.00 52.00 977 VAL A CA 1
ATOM 1588 C C . VAL A 1 195 ? 34.159 15.645 29.361 1.00 52.75 977 VAL A C 1
ATOM 1589 O O . VAL A 1 195 ? 35.236 16.031 29.022 1.00 52.72 977 VAL A O 1
ATOM 1593 N N . ASN A 1 196 ? 33.103 16.423 29.369 1.00 53.34 978 ASN A N 1
ATOM 1594 C CA . ASN A 1 196 ? 33.199 17.771 28.898 1.00 54.55 978 ASN A CA 1
ATOM 1595 C C . ASN A 1 196 ? 33.733 18.764 29.904 1.00 54.42 978 ASN A C 1
ATOM 1596 O O . ASN A 1 196 ? 33.307 18.817 31.030 1.00 54.56 978 ASN A O 1
ATOM 1601 N N . ASP A 1 197 ? 34.679 19.562 29.455 1.00 54.05 979 ASP A N 1
ATOM 1602 C CA . ASP A 1 197 ? 35.328 20.548 30.273 1.00 53.64 979 ASP A CA 1
ATOM 1603 C C . ASP A 1 197 ? 36.051 19.906 31.414 1.00 52.09 979 ASP A C 1
ATOM 1604 O O . ASP A 1 197 ? 36.171 20.464 32.468 1.00 53.04 979 ASP A O 1
ATOM 1609 N N . LYS A 1 198 ? 36.570 18.730 31.181 1.00 49.62 980 LYS A N 1
ATOM 1610 C CA . LYS A 1 198 ? 37.303 18.051 32.200 1.00 46.31 980 LYS A CA 1
ATOM 1611 C C . LYS A 1 198 ? 38.511 18.856 32.578 1.00 44.07 980 LYS A C 1
ATOM 1612 O O . LYS A 1 198 ? 38.890 18.882 33.706 1.00 42.19 980 LYS A O 1
ATOM 1618 N N . PHE A 1 199 ? 39.126 19.517 31.627 1.00 42.63 981 PHE A N 1
ATOM 1619 C CA . PHE A 1 199 ? 40.325 20.233 31.925 1.00 41.65 981 PHE A CA 1
ATOM 1620 C C . PHE A 1 199 ? 40.050 21.306 32.910 1.00 42.14 981 PHE A C 1
ATOM 1621 O O . PHE A 1 199 ? 40.744 21.456 33.868 1.00 42.82 981 PHE A O 1
ATOM 1629 N N . ARG A 1 200 ? 39.016 22.066 32.666 1.00 41.76 982 ARG A N 1
ATOM 1630 C CA . ARG A 1 200 ? 38.632 23.081 33.586 1.00 41.70 982 ARG A CA 1
ATOM 1631 C C . ARG A 1 200 ? 38.167 22.513 34.873 1.00 41.36 982 ARG A C 1
ATOM 1632 O O . ARG A 1 200 ? 38.437 23.031 35.913 1.00 41.56 982 ARG A O 1
ATOM 1640 N N . GLY A 1 201 ? 37.472 21.409 34.811 1.00 41.69 983 GLY A N 1
ATOM 1641 C CA . GLY A 1 201 ? 36.954 20.852 36.018 1.00 41.71 983 GLY A CA 1
ATOM 1642 C C . GLY A 1 201 ? 38.078 20.518 36.921 1.00 41.58 983 GLY A C 1
ATOM 1643 O O . GLY A 1 201 ? 38.010 20.784 38.066 1.00 42.59 983 GLY A O 1
ATOM 1644 N N . LEU A 1 202 ? 39.104 19.889 36.412 1.00 41.37 984 LEU A N 1
ATOM 1645 C CA . LEU A 1 202 ? 40.260 19.607 37.219 1.00 41.79 984 LEU A CA 1
ATOM 1646 C C . LEU A 1 202 ? 41.045 20.817 37.652 1.00 42.54 984 LEU A C 1
ATOM 1647 O O . LEU A 1 202 ? 41.439 20.943 38.762 1.00 42.40 984 LEU A O 1
ATOM 1652 N N . VAL A 1 203 ? 41.296 21.723 36.750 1.00 43.87 985 VAL A N 1
ATOM 1653 C CA . VAL A 1 203 ? 42.067 22.896 37.094 1.00 44.96 985 VAL A CA 1
ATOM 1654 C C . VAL A 1 203 ? 41.395 23.735 38.123 1.00 44.65 985 VAL A C 1
ATOM 1655 O O . VAL A 1 203 ? 42.022 24.411 38.877 1.00 45.43 985 VAL A O 1
ATOM 1659 N N . ASN A 1 204 ? 40.092 23.720 38.118 1.00 44.10 986 ASN A N 1
ATOM 1660 C CA . ASN A 1 204 ? 39.341 24.502 39.047 1.00 44.42 986 ASN A CA 1
ATOM 1661 C C . ASN A 1 204 ? 39.442 24.071 40.467 1.00 44.52 986 ASN A C 1
ATOM 1662 O O . ASN A 1 204 ? 39.169 24.825 41.353 1.00 46.27 986 ASN A O 1
ATOM 1667 N N . ILE A 1 205 ? 39.750 22.812 40.662 1.00 43.22 987 ILE A N 1
ATOM 1668 C CA . ILE A 1 205 ? 39.910 22.207 41.957 1.00 42.01 987 ILE A CA 1
ATOM 1669 C C . ILE A 1 205 ? 41.109 22.698 42.713 1.00 41.39 987 ILE A C 1
ATOM 1670 O O . ILE A 1 205 ? 41.112 22.766 43.903 1.00 41.48 987 ILE A O 1
ATOM 1675 N N . LEU A 1 206 ? 42.140 23.062 42.012 1.00 39.29 988 LEU A N 1
ATOM 1676 C CA . LEU A 1 206 ? 43.351 23.366 42.694 1.00 40.01 988 LEU A CA 1
ATOM 1677 C C . LEU A 1 206 ? 43.182 24.467 43.686 1.00 40.53 988 LEU A C 1
ATOM 1678 O O . LEU A 1 206 ? 43.735 24.425 44.741 1.00 40.56 988 LEU A O 1
ATOM 1683 N N . PRO A 1 207 ? 42.420 25.464 43.338 1.00 41.82 989 PRO A N 1
ATOM 1684 C CA . PRO A 1 207 ? 42.167 26.576 44.206 1.00 42.14 989 PRO A CA 1
ATOM 1685 C C . PRO A 1 207 ? 41.431 26.138 45.423 1.00 42.86 989 PRO A C 1
ATOM 1686 O O . PRO A 1 207 ? 41.675 26.651 46.478 1.00 42.76 989 PRO A O 1
ATOM 1690 N N . GLU A 1 208 ? 40.493 25.237 45.247 1.00 43.35 990 GLU A N 1
ATOM 1691 C CA . GLU A 1 208 ? 39.709 24.718 46.318 1.00 43.71 990 GLU A CA 1
ATOM 1692 C C . GLU A 1 208 ? 40.534 23.934 47.259 1.00 43.35 990 GLU A C 1
ATOM 1693 O O . GLU A 1 208 ? 40.375 24.014 48.435 1.00 43.57 990 GLU A O 1
ATOM 1699 N N . ILE A 1 209 ? 41.416 23.137 46.714 1.00 42.86 991 ILE A N 1
ATOM 1700 C CA . ILE A 1 209 ? 42.283 22.323 47.506 1.00 41.03 991 ILE A CA 1
ATOM 1701 C C . ILE A 1 209 ? 43.143 23.188 48.340 1.00 42.28 991 ILE A C 1
ATOM 1702 O O . ILE A 1 209 ? 43.427 22.865 49.444 1.00 42.73 991 ILE A O 1
ATOM 1707 N N . HIS A 1 210 ? 43.584 24.293 47.791 1.00 43.21 992 HIS A N 1
ATOM 1708 C CA . HIS A 1 210 ? 44.457 25.181 48.484 1.00 44.24 992 HIS A CA 1
ATOM 1709 C C . HIS A 1 210 ? 43.772 25.732 49.685 1.00 44.63 992 HIS A C 1
ATOM 1710 O O . HIS A 1 210 ? 44.338 25.842 50.719 1.00 45.87 992 HIS A O 1
ATOM 1717 N N . ALA A 1 211 ? 42.516 26.047 49.569 1.00 44.44 993 ALA A N 1
ATOM 1718 C CA . ALA A 1 211 ? 41.841 26.612 50.687 1.00 45.49 993 ALA A CA 1
ATOM 1719 C C . ALA A 1 211 ? 41.877 25.639 51.827 1.00 46.70 993 ALA A C 1
ATOM 1720 O O . ALA A 1 211 ? 42.086 26.010 52.947 1.00 47.50 993 ALA A O 1
ATOM 1730 N N . ALA A 1 213 ? 44.103 23.422 52.440 1.00 45.63 995 ALA A N 1
ATOM 1731 C CA . ALA A 1 213 ? 45.461 23.323 52.929 1.00 44.99 995 ALA A CA 1
ATOM 1732 C C . ALA A 1 213 ? 45.784 24.397 53.892 1.00 45.12 995 ALA A C 1
ATOM 1733 O O . ALA A 1 213 ? 46.563 24.239 54.789 1.00 45.84 995 ALA A O 1
ATOM 1735 N N . VAL A 1 214 ? 45.233 25.546 53.633 1.00 45.21 996 VAL A N 1
ATOM 1736 C CA . VAL A 1 214 ? 45.488 26.665 54.470 1.00 45.24 996 VAL A CA 1
ATOM 1737 C C . VAL A 1 214 ? 44.941 26.461 55.836 1.00 46.25 996 VAL A C 1
ATOM 1738 O O . VAL A 1 214 ? 45.568 26.759 56.800 1.00 45.83 996 VAL A O 1
ATOM 1742 N N . ARG A 1 215 ? 43.739 25.951 55.919 1.00 47.31 997 ARG A N 1
ATOM 1743 C CA . ARG A 1 215 ? 43.131 25.773 57.193 1.00 48.01 997 ARG A CA 1
ATOM 1744 C C . ARG A 1 215 ? 43.991 24.815 57.907 1.00 46.59 997 ARG A C 1
ATOM 1745 O O . ARG A 1 215 ? 44.291 24.976 59.052 1.00 45.61 997 ARG A O 1
ATOM 1753 N N . GLY A 1 216 ? 44.385 23.795 57.193 1.00 46.43 998 GLY A N 1
ATOM 1754 C CA . GLY A 1 216 ? 45.154 22.719 57.741 1.00 46.70 998 GLY A CA 1
ATOM 1755 C C . GLY A 1 216 ? 46.492 23.102 58.245 1.00 47.12 998 GLY A C 1
ATOM 1756 O O . GLY A 1 216 ? 46.888 22.676 59.281 1.00 48.40 998 GLY A O 1
ATOM 1757 N N . GLU A 1 217 ? 47.213 23.892 57.488 1.00 47.36 999 GLU A N 1
ATOM 1758 C CA . GLU A 1 217 ? 48.496 24.355 57.949 1.00 48.17 999 GLU A CA 1
ATOM 1759 C C . GLU A 1 217 ? 48.346 25.196 59.167 1.00 48.20 999 GLU A C 1
ATOM 1760 O O . GLU A 1 217 ? 49.115 25.107 60.070 1.00 48.73 999 GLU A O 1
ATOM 1766 N N . ASP A 1 218 ? 47.359 26.052 59.194 1.00 48.81 1000 ASP A N 1
ATOM 1767 C CA . ASP A 1 218 ? 47.198 26.867 60.357 1.00 50.56 1000 ASP A CA 1
ATOM 1768 C C . ASP A 1 218 ? 46.897 26.064 61.571 1.00 47.56 1000 ASP A C 1
ATOM 1769 O O . ASP A 1 218 ? 47.399 26.364 62.619 0.0000 20.00 1000 ASP A O 1
ATOM 1774 N N . HIS A 1 219 ? 46.062 25.060 61.457 1.00 46.18 1001 HIS A N 1
ATOM 1775 C CA . HIS A 1 219 ? 45.763 24.253 62.602 1.00 44.28 1001 HIS A CA 1
ATOM 1776 C C . HIS A 1 219 ? 46.996 23.560 63.064 1.00 43.58 1001 HIS A C 1
ATOM 1777 O O . HIS A 1 219 ? 47.256 23.462 64.217 1.00 43.44 1001 HIS A O 1
ATOM 1784 N N . LEU A 1 220 ? 47.757 23.050 62.135 1.00 43.55 1002 LEU A N 1
ATOM 1785 C CA . LEU A 1 220 ? 48.953 22.322 62.450 1.00 43.63 1002 LEU A CA 1
ATOM 1786 C C . LEU A 1 220 ? 49.984 23.163 63.138 1.00 44.17 1002 LEU A C 1
ATOM 1787 O O . LEU A 1 220 ? 50.662 22.708 64.011 1.00 43.18 1002 LEU A O 1
ATOM 1792 N N . TYR A 1 221 ? 50.124 24.391 62.692 1.00 45.66 1003 TYR A N 1
ATOM 1793 C CA . TYR A 1 221 ? 50.962 25.355 63.343 1.00 46.38 1003 TYR A CA 1
ATOM 1794 C C . TYR A 1 221 ? 50.437 25.734 64.693 1.00 46.12 1003 TYR A C 1
ATOM 1795 O O . TYR A 1 221 ? 51.154 25.803 65.628 1.00 46.57 1003 TYR A O 1
ATOM 1804 N N . THR A 1 222 ? 49.154 25.934 64.805 1.00 45.92 1004 THR A N 1
ATOM 1805 C CA . THR A 1 222 ? 48.572 26.303 66.062 1.00 45.53 1004 THR A CA 1
ATOM 1806 C C . THR A 1 222 ? 48.821 25.246 67.090 1.00 45.62 1004 THR A C 1
ATOM 1807 O O . THR A 1 222 ? 49.003 25.521 68.232 1.00 46.45 1004 THR A O 1
ATOM 1811 N N . LYS A 1 223 ? 48.757 24.012 66.670 1.00 46.58 1005 LYS A N 1
ATOM 1812 C CA . LYS A 1 223 ? 49.016 22.876 67.512 1.00 45.66 1005 LYS A CA 1
ATOM 1813 C C . LYS A 1 223 ? 50.434 22.783 67.951 1.00 44.80 1005 LYS A C 1
ATOM 1814 O O . LYS A 1 223 ? 50.720 22.355 69.011 1.00 43.69 1005 LYS A O 1
ATOM 1820 N N . HIS A 1 224 ? 51.339 23.110 67.074 1.00 45.73 1006 HIS A N 1
ATOM 1821 C CA . HIS A 1 224 ? 52.742 23.113 67.399 1.00 47.42 1006 HIS A CA 1
ATOM 1822 C C . HIS A 1 224 ? 53.085 24.159 68.431 1.00 49.19 1006 HIS A C 1
ATOM 1823 O O . HIS A 1 224 ? 53.930 23.963 69.266 1.00 49.59 1006 HIS A O 1
ATOM 1830 N N . CYS A 1 225 ? 52.387 25.284 68.370 1.00 50.37 1007 CYS A N 1
ATOM 1831 C CA . CYS A 1 225 ? 52.620 26.360 69.318 1.00 51.63 1007 CYS A CA 1
ATOM 1832 C C . CYS A 1 225 ? 52.310 25.847 70.715 1.00 50.84 1007 CYS A C 1
ATOM 1833 O O . CYS A 1 225 ? 52.996 26.183 71.681 0.0000 20.00 1007 CYS A O 1
ATOM 1836 N N . ALA A 1 226 ? 51.264 25.034 70.814 1.00 52.06 1008 ALA A N 1
ATOM 1837 C CA . ALA A 1 226 ? 50.827 24.514 72.083 1.00 52.20 1008 ALA A CA 1
ATOM 1838 C C . ALA A 1 226 ? 51.784 23.525 72.663 1.00 52.20 1008 ALA A C 1
ATOM 1839 O O . ALA A 1 226 ? 51.664 23.159 73.793 1.00 53.23 1008 ALA A O 1
ATOM 1841 N N . GLY A 1 227 ? 52.765 23.111 71.901 1.00 53.13 1009 GLY A N 1
ATOM 1842 C CA . GLY A 1 227 ? 53.697 22.141 72.408 1.00 54.06 1009 GLY A CA 1
ATOM 1843 C C . GLY A 1 227 ? 53.303 20.726 72.155 1.00 53.87 1009 GLY A C 1
ATOM 1844 O O . GLY A 1 227 ? 53.874 19.812 72.693 1.00 53.99 1009 GLY A O 1
ATOM 1845 N N . SER A 1 228 ? 52.307 20.566 71.320 1.00 53.27 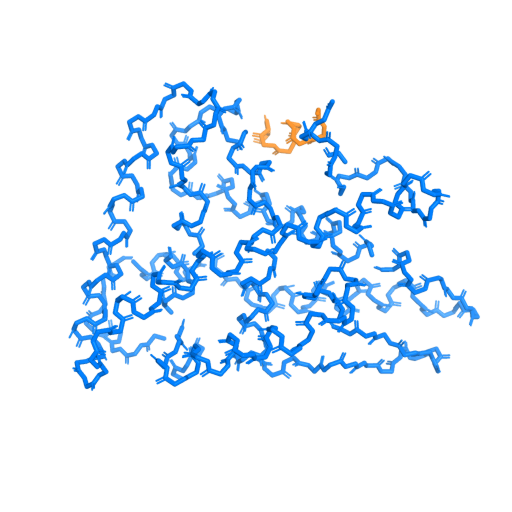1010 SER A N 1
ATOM 1846 C CA . SER A 1 228 ? 51.774 19.280 70.975 1.00 51.98 1010 SER A CA 1
ATOM 1847 C C . SER A 1 228 ? 52.685 18.351 70.203 1.00 51.33 1010 SER A C 1
ATOM 1848 O O . SER A 1 228 ? 52.490 17.175 70.216 1.00 51.92 1010 SER A O 1
ATOM 1851 N N . ALA A 1 229 ? 53.670 18.867 69.512 1.00 49.34 1011 ALA A N 1
ATOM 1852 C CA . ALA A 1 229 ? 54.509 17.993 68.739 1.00 47.85 1011 ALA A CA 1
ATOM 1853 C C . ALA A 1 229 ? 55.945 18.421 68.727 1.00 47.91 1011 ALA A C 1
ATOM 1854 O O . ALA A 1 229 ? 56.254 19.534 69.036 1.00 48.69 1011 ALA A O 1
ATOM 1856 N N . PRO A 1 230 ? 56.812 17.518 68.332 1.00 46.71 1012 PRO A N 1
ATOM 1857 C CA . PRO A 1 230 ? 58.228 17.754 68.331 1.00 46.37 1012 PRO A CA 1
ATOM 1858 C C . PRO A 1 230 ? 58.546 18.868 67.429 1.00 47.02 1012 PRO A C 1
ATOM 1859 O O . PRO A 1 230 ? 57.931 19.042 66.428 1.00 48.61 1012 PRO A O 1
ATOM 1863 N N . THR A 1 231 ? 59.510 19.649 67.831 1.00 47.43 1013 THR A N 1
ATOM 1864 C CA . THR A 1 231 ? 59.859 20.856 67.157 1.00 47.79 1013 THR A CA 1
ATOM 1865 C C . THR A 1 231 ? 60.962 20.742 66.146 1.00 47.29 1013 THR A C 1
ATOM 1866 O O . THR A 1 231 ? 61.116 21.594 65.313 1.00 46.19 1013 THR A O 1
ATOM 1870 N N . GLN A 1 232 ? 61.717 19.670 66.224 1.00 47.24 1014 GLN A N 1
ATOM 1871 C CA . GLN A 1 232 ? 62.909 19.489 65.440 1.00 48.99 1014 GLN A CA 1
ATOM 1872 C C . GLN A 1 232 ? 62.703 18.929 64.084 1.00 48.51 1014 GLN A C 1
ATOM 1873 O O . GLN A 1 232 ? 63.635 18.784 63.344 1.00 49.50 1014 GLN A O 1
ATOM 1879 N N . THR A 1 233 ? 61.472 18.606 63.776 1.00 48.72 1015 THR A N 1
ATOM 1880 C CA . THR A 1 233 ? 61.089 17.964 62.549 1.00 47.14 1015 THR A CA 1
ATOM 1881 C C . THR A 1 233 ? 61.040 18.840 61.344 1.00 47.33 1015 THR A C 1
ATOM 1882 O O . THR A 1 233 ? 60.939 20.021 61.440 1.00 47.61 1015 THR A O 1
ATOM 1886 N N . LEU A 1 234 ? 61.110 18.213 60.192 1.00 47.05 1016 LEU A N 1
ATOM 1887 C CA . LEU A 1 234 ? 60.987 18.867 58.925 1.00 46.28 1016 LEU A CA 1
ATOM 1888 C C . LEU A 1 234 ? 59.612 19.456 58.806 1.00 46.43 1016 LEU A C 1
ATOM 1889 O O . LEU A 1 234 ? 59.401 20.477 58.215 1.00 46.65 1016 LEU A O 1
ATOM 1894 N N . LEU A 1 235 ? 58.663 18.785 59.401 1.00 45.80 1017 LEU A N 1
ATOM 1895 C CA . LEU A 1 235 ? 57.320 19.232 59.353 1.00 45.47 1017 LEU A CA 1
ATOM 1896 C C . LEU A 1 235 ? 57.188 20.586 60.000 1.00 46.41 1017 LEU A C 1
ATOM 1897 O O . LEU A 1 235 ? 56.515 21.433 59.499 1.00 46.29 1017 LEU A O 1
ATOM 1910 N N . GLU A 1 237 ? 59.669 22.667 60.368 1.00 49.82 1019 GLU A N 1
ATOM 1911 C CA . GLU A 1 237 ? 60.438 23.600 59.609 1.00 50.42 1019 GLU A CA 1
ATOM 1912 C C . GLU A 1 237 ? 59.631 24.109 58.476 1.00 51.58 1019 GLU A C 1
ATOM 1913 O O . GLU A 1 237 ? 59.656 25.265 58.169 1.00 52.51 1019 GLU A O 1
ATOM 1927 N N . LEU A 1 239 ? 56.404 24.080 58.358 1.00 49.29 1021 LEU A N 1
ATOM 1928 C CA . LEU A 1 239 ? 55.320 24.831 58.902 1.00 47.76 1021 LEU A CA 1
ATOM 1929 C C . LEU A 1 239 ? 55.762 26.220 59.218 1.00 47.98 1021 LEU A C 1
ATOM 1930 O O . LEU A 1 239 ? 55.043 27.158 59.069 1.00 49.58 1021 LEU A O 1
ATOM 1935 N N . HIS A 1 240 ? 56.962 26.312 59.721 1.00 49.11 1022 HIS A N 1
ATOM 1936 C CA . HIS A 1 240 ? 57.587 27.535 60.167 1.00 51.66 1022 HIS A CA 1
ATOM 1937 C C . HIS A 1 240 ? 57.901 28.575 59.136 1.00 53.93 1022 HIS A C 1
ATOM 1938 O O . HIS A 1 240 ? 57.924 29.745 59.403 1.00 53.64 1022 HIS A O 1
ATOM 1945 N N . ALA A 1 241 ? 58.271 28.105 57.975 1.00 57.73 1023 ALA A N 1
ATOM 1946 C CA . ALA A 1 241 ? 58.804 28.942 56.943 1.00 60.22 1023 ALA A CA 1
ATOM 1947 C C . ALA A 1 241 ? 58.020 30.176 56.664 1.00 62.34 1023 ALA A C 1
ATOM 1948 O O . ALA A 1 241 ? 58.589 31.218 56.435 1.00 63.26 1023 ALA A O 1
ATOM 1950 N N . LYS A 1 242 ? 56.717 30.078 56.670 1.00 64.85 1024 LYS A N 1
ATOM 1951 C CA . LYS A 1 242 ? 55.961 31.244 56.337 1.00 68.41 1024 LYS A CA 1
ATOM 1952 C C . LYS A 1 242 ? 55.675 32.081 57.545 1.00 70.36 1024 LYS A C 1
ATOM 1953 O O . LYS A 1 242 ? 54.538 32.371 57.824 1.00 71.95 1024 LYS A O 1
ATOM 1959 N N . ARG A 1 243 ? 56.708 32.481 58.257 1.00 72.19 1025 ARG A N 1
ATOM 1960 C CA . ARG A 1 243 ? 56.490 33.249 59.459 1.00 73.29 1025 ARG A CA 1
ATOM 1961 C C . ARG A 1 243 ? 57.759 33.866 60.060 1.00 74.59 1025 ARG A C 1
ATOM 1962 O O . ARG A 1 243 ? 58.880 33.430 59.823 1.00 73.98 1025 ARG A O 1
ATOM 1970 N N . LYS A 1 244 ? 57.767 34.958 60.690 1.00 75.79 1026 LYS A N 1
ATOM 1971 N N . SER B 2 1 ? 67.195 24.580 56.616 1.00 73.39 1 SER B N 1
ATOM 1972 C CA . SER B 2 1 ? 68.526 24.029 56.577 1.00 74.03 1 SER B CA 1
ATOM 1973 C C . SER B 2 1 ? 68.399 22.542 56.388 1.00 73.96 1 SER B C 1
ATOM 1974 O O . SER B 2 1 ? 69.091 21.982 55.578 1.00 74.80 1 SER B O 1
ATOM 1977 N N . THR B 2 2 ? 67.506 21.888 57.103 1.00 73.42 2 THR B N 1
ATOM 1978 C CA . THR B 2 2 ? 67.263 20.489 56.799 1.00 73.89 2 THR B CA 1
ATOM 1979 C C . THR B 2 2 ? 66.689 20.357 55.410 1.00 74.14 2 THR B C 1
ATOM 1980 O O . THR B 2 2 ? 67.017 19.465 54.674 1.00 74.64 2 THR B O 1
ATOM 1984 N N . LEU B 2 3 ? 65.807 21.262 55.054 1.00 74.43 3 LEU B N 1
ATOM 1985 C CA . LEU B 2 3 ? 65.210 21.215 53.761 1.00 73.74 3 LEU B CA 1
ATOM 1986 C C . LEU B 2 3 ? 66.319 21.371 52.796 1.00 74.37 3 LEU B C 1
ATOM 1987 O O . LEU B 2 3 ? 66.409 20.662 51.833 1.00 74.49 3 LEU B O 1
ATOM 1992 N N . ARG B 2 4 ? 67.181 22.322 53.065 1.00 75.41 4 ARG B N 1
ATOM 1993 C CA . ARG B 2 4 ? 68.283 22.587 52.186 1.00 75.57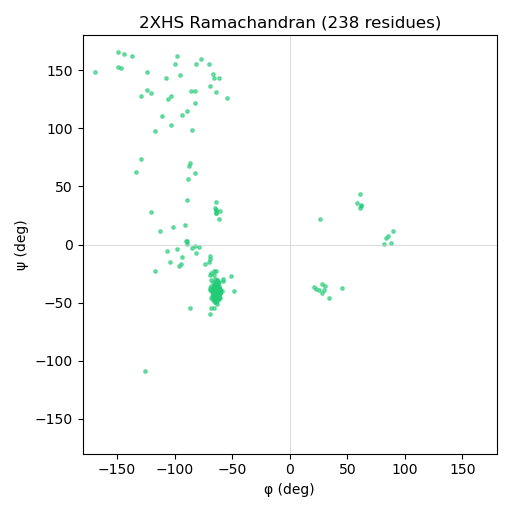 4 ARG B CA 1
ATOM 1994 C C . ARG B 2 4 ? 69.197 21.409 52.105 1.00 75.74 4 ARG B C 1
ATOM 1995 O O . ARG B 2 4 ? 69.693 21.083 51.060 1.00 75.92 4 ARG B O 1
ATOM 2003 N N . ALA B 2 5 ? 69.427 20.747 53.208 1.00 76.19 5 ALA B N 1
ATOM 2004 C CA . ALA B 2 5 ? 70.347 19.655 53.149 1.00 77.27 5 ALA B CA 1
ATOM 2005 C C . ALA B 2 5 ? 69.854 18.593 52.213 1.00 78.08 5 ALA B C 1
ATOM 2006 O O . ALA B 2 5 ? 70.607 18.039 51.453 1.00 78.65 5 ALA B O 1
ATOM 2008 N N . LEU B 2 6 ? 68.578 18.289 52.288 1.00 78.91 6 LEU B N 1
ATOM 2009 C CA . LEU B 2 6 ? 68.022 17.234 51.481 1.00 79.35 6 LEU B CA 1
ATOM 2010 C C . LEU B 2 6 ? 68.117 17.524 50.020 1.00 80.41 6 LEU B C 1
ATOM 2011 O O . LEU B 2 6 ? 68.412 16.661 49.222 1.00 80.45 6 LEU B O 1
ATOM 2016 N N . LEU B 2 7 ? 67.864 18.745 49.639 1.00 81.84 7 LEU B N 1
ATOM 2017 C CA . LEU B 2 7 ? 67.895 19.017 48.238 1.00 83.62 7 LEU B CA 1
ATOM 2018 C C . LEU B 2 7 ? 69.260 19.500 47.878 1.00 84.98 7 LEU B C 1
ATOM 2019 O O . LEU B 2 7 ? 69.600 19.541 46.722 1.00 85.31 7 LEU B O 1
ATOM 2024 N N . THR B 2 8 ? 70.063 19.782 48.878 1.00 87.05 8 THR B N 1
ATOM 2025 C CA . THR B 2 8 ? 71.412 20.179 48.597 1.00 88.88 8 THR B CA 1
ATOM 2026 C C . THR B 2 8 ? 72.294 19.004 48.282 1.00 89.82 8 THR B C 1
ATOM 2027 O O . THR B 2 8 ? 73.441 19.179 47.983 1.00 89.98 8 THR B O 1
ATOM 2031 N N . ASN B 2 9 ? 71.757 17.798 48.338 1.00 91.53 9 ASN B N 1
ATOM 2032 C CA . ASN B 2 9 ? 72.542 16.620 48.024 1.00 93.42 9 ASN B CA 1
ATOM 2033 C C . ASN B 2 9 ? 72.000 15.736 46.922 1.00 93.98 9 ASN B C 1
ATOM 2034 O O . ASN B 2 9 ? 72.590 15.654 45.851 1.00 94.01 9 ASN B O 1
#

Nearest PDB structures (foldseek):
  2xhs-assembly1_A  TM=1.003E+00  e=1.110E-30  Drosophila melanogaster
  3tx7-a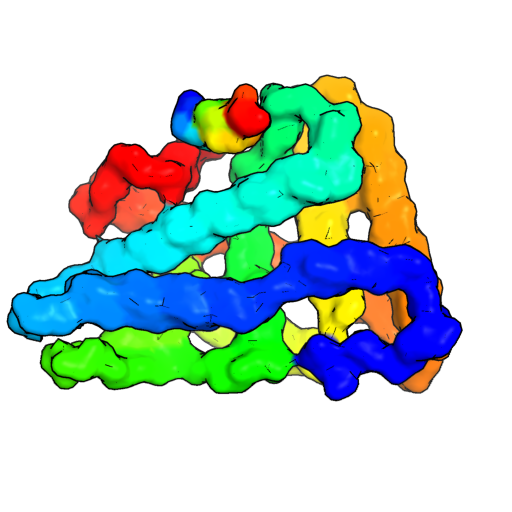ssembly1_B  TM=8.007E-01  e=2.458E-10  Homo sapiens
  5q1g-assembly1_A  TM=7.214E-01  e=1.486E-04  Homo sapiens
  1osh-assembly1_A  TM=7.216E-01  e=3.586E-04  Homo sapiens
  7ujw-assembly1_B  TM=6.924E-01  e=3.120E-04  Homo sapiens

Sequence (241 aa):
GSHLEDPLRVSPIREFVQSIDDREWQTQLFALLQKQTYNQVEVDLFELCKVLDQNLFSQVDWARNTVFFKDLKVDDQKLLQHSWSDLVLDHLHHRIHNGLPDETQLNNGQVFNLSLGLLGVPQLGDYFNELQNKLQDLKFDGDYVCKFLILLNPSVRGIVNRKTVSEGHDNVQAALLDYTLTCYPSVNDKFRGLVNILPEIHAAVRGEDHLYTKHCAGSAPTQTLLELHAKRSTLRALLTN

CATH classification: 1.10.565.10

Secondary structure (P-SEA, 3-state):
cccccccccccccaaaaaaccaaaaaaaaaaaaaaacccccccccccccaaaaaaaaaaaaaaaaccccccccccccccccccccccaaaaaaaaccccccccccccccccccccccccccccaaaaaaaaaaaaaaaccccccccccccccccccccccaaaaaaaaaaaaaaaaaaaaaaccccccaaaaaaaaacccccccaaaaaaaaaaaaaccccccccccccccc/caaaaaacc

Organism: Drosophila melanogaster (NCBI:txid7227)

InterPro domains:
  IPR000536 Nuclear hormone receptor, ligand-binding domain [PF00104] (827-1002)
  IPR000536 Nuclear hormone receptor, ligand-binding domain [PS51843] (792-1024)
  IPR000536 Nuclear hormone receptor, ligand-binding domain [SM00430] (835-995)
  IPR001628 Zinc finger, nuclear hormone receptor-type [PF00105] (507-574)
  IPR001628 Zinc finger, nuclear hormone receptor-type [PR00047] (508-524)
  IPR001628 Zinc finger, nuclear hormone receptor-type [PR00047] (524-539)
  IPR001628 Zinc finger, nuclear hormone receptor-type [PR00047] (557-565)
  IPR001628 Zinc finger, nuclear hormone receptor-type [PR00047] (565-573)
  IPR001628 Zinc finger, nuclear hormone receptor-type [PS00031] (508-534)
  IPR001628 Zinc finger, nuclear hormone receptor-type [PS51030] (505-580)
  IPR001628 Zinc finger, nuclear hormone receptor-type [SM00399] (505-576)
  IPR001723 Nuclear hormone receptor [PR00398] (569-579)
  IPR001723 Nuclear hormone receptor [PR00398] (836-857)
  IPR001723 Nuclear hormone receptor [PR00398] (857-873)
  IPR001723 Nuclear hormone receptor [PR00398] (926-941)
  IPR013088 Zinc finger, NHR/GATA-type [G3DSA:3.30.50.10] (501-609)
  IPR016355 Nuclear hormone receptor family 5-like [PTHR24086] (337-1026)
  IPR035500 Nuclear hormone receptor-like domain superfamily [G3DSA:1.10.565.10] (784-1027)
  IPR035500 Nuclear hormone receptor-like domain superfamily [SSF48508] (554-1024)

Solvent-accessible surface area: 12163 Å² total

Foldseek 3Di:
DQLAFPVVPADVLVVLNVLDDVPVLVVVQVVLLQVVDPPDQDDDLLQSCVSLLVVLVVVLVSLCPDPLCVPDDPVQLLLCVPCVLLLLLVVLCCVPPPVDDQWDCRNNNDIHGPCSNVLVDPVCVVVSVVLSVLCVVLSNGSNSSLVLLSRLDLPRPPRDPSVSSVVSNVVSLVSNVSSCVVRPVVRPPSSVSSVVCSVSSVVSVVNLVVNVVCVVVVNYDDPTPNCSPVVD/DVVCVVVVD

GO terms:
  GO:0005634 nucleus (C, IDA)
  GO:0000976 transcription cis-regulatory region binding (F, IDA)
  GO:0001228 DNA-binding transcription activator activity, RNA polymerase II-specific (F, IDA)
  GO:0003677 DNA binding (F, IDA)
  GO:0006357 regulation of transcription by RNA polymerase II (P, IDA)
  GO:0035075 response to ecdysone (P, TAS)
  GO:0040034 regulation of development, heterochronic (P, TAS)
  GO:0007552 metamorphosis (P, TAS)
  GO:0002165 instar larval or pupal development (P, IMP)
  GO:0035073 pupariation (P, IMP)
  GO:0035074 pupation (P, IMP)
  GO:0035626 juvenile hormone mediated signaling pathway (P, IMP)
  GO:0045944 positive regulation of transcription by RNA polymerase II (P, IMP)
  GO:0016319 mushroom body development (P, IMP)
  GO:0016322 neuron remodeling (P, IMP)
  GO:0055088 lipid homeostasis (P, IMP)
  GO:0048813 dendrite morphogenesis (P, IMP)
  GO:0006355 regulation of DNA-templated transcription (P, IMP)
  GO:0007480 imaginal disc-derived leg morphogenesis (P, IMP)
  GO:0007552 metamorphosis (P, IMP)

Radius of gyration: 18.2 Å; Cα contacts (8 Å, |Δi|>4): 231; chains: 2; bounding box: 40×39×52 Å

B-factor: mean 54.41, std 12.86, range [20.0, 101.39]